Protein AF-L0DI07-F1 (afdb_monomer_lite)

Organism: Singulisphaera acidiphila (strain ATCC BAA-1392 / DSM 18658 / VKM B-2454 / MOB10) (NCBI:txid886293)

Secondary structure (DSSP, 8-state):
-PPP-----------PPPPGGGS--TT----TT-EEEE-EEETTTTEEE-EEEESSHHHHHHHHHHHHTT-HHHHHHHHHTT-EEEE-TTEEEEEEEEE---TTS-PPPEEEEEESSSTTTT--EEEEGGGEEEE-TT-PPPHHHHHHHHHHHHHHHHHHHHTT-HHHHHHHHHHHHHH-TTSHHHHHHHHHHHHTTPPPPP---------------------

pLDDT: mean 83.12, std 17.58, range [41.75, 98.19]

InterPro domains:
  IPR011990 Tetratricopeptide-like helical domain superfamily [G3DSA:1.25.40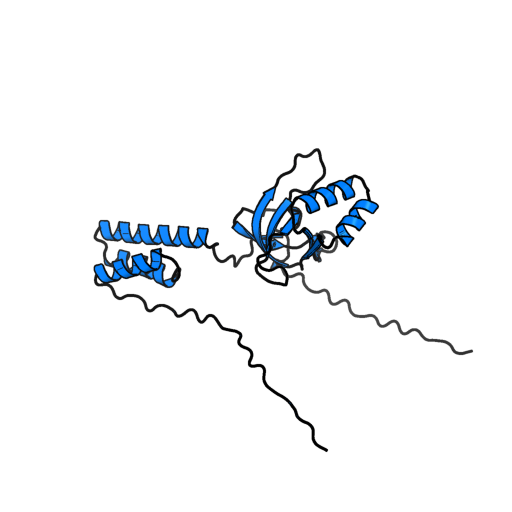.10] (115-197)

Radius of gyration: 26.36 Å; chains: 1; bounding box: 46×64×99 Å

Structure (mmCIF, N/CA/C/O backbone):
data_AF-L0DI07-F1
#
_entry.id   AF-L0DI07-F1
#
loop_
_atom_site.group_PDB
_atom_site.id
_atom_site.type_symbol
_atom_site.label_atom_id
_atom_site.label_alt_id
_atom_site.label_comp_id
_atom_site.label_asym_id
_atom_site.label_entity_id
_atom_site.label_seq_id
_atom_site.pdbx_PDB_ins_code
_atom_site.Cartn_x
_atom_site.Cartn_y
_atom_site.Cartn_z
_atom_site.occupancy
_atom_site.B_iso_or_equiv
_atom_site.auth_seq_id
_atom_site.auth_comp_id
_atom_site.auth_asym_id
_atom_site.auth_atom_id
_atom_site.pdbx_PDB_model_num
ATOM 1 N N . MET A 1 1 ? -8.029 -17.846 -62.836 1.00 44.91 1 MET A N 1
ATOM 2 C CA . MET A 1 1 ? -7.809 -16.626 -62.027 1.00 44.91 1 MET A CA 1
ATOM 3 C C . MET A 1 1 ? -8.871 -16.578 -60.929 1.00 44.91 1 MET A C 1
ATOM 5 O O . MET A 1 1 ? -10.027 -16.341 -61.246 1.00 44.91 1 MET A O 1
ATOM 9 N N . LYS A 1 2 ? -8.532 -16.899 -59.671 1.00 44.47 2 LYS A N 1
ATOM 10 C CA . LYS A 1 2 ? -9.471 -16.854 -58.530 1.00 44.47 2 LYS A CA 1
ATOM 11 C C . LYS A 1 2 ? -9.207 -15.577 -57.728 1.00 44.47 2 LYS A C 1
ATOM 13 O O . LYS A 1 2 ? -8.092 -15.384 -57.258 1.00 44.47 2 LYS A O 1
ATOM 18 N N . ARG A 1 3 ? -10.211 -14.701 -57.622 1.00 49.94 3 ARG A N 1
ATOM 19 C CA . ARG A 1 3 ? -10.161 -13.472 -56.816 1.00 49.94 3 ARG A CA 1
ATOM 20 C C . ARG A 1 3 ? -10.506 -13.818 -55.366 1.00 49.94 3 ARG A C 1
ATOM 22 O O . ARG A 1 3 ? -11.592 -14.328 -55.109 1.00 49.94 3 ARG A O 1
ATOM 29 N N . LEU A 1 4 ? -9.572 -13.568 -54.451 1.00 54.53 4 LEU A N 1
ATOM 30 C CA . LEU A 1 4 ? -9.784 -13.674 -53.009 1.00 54.53 4 LEU A CA 1
ATOM 31 C C . LEU A 1 4 ? -10.467 -12.382 -52.536 1.00 54.53 4 LEU A C 1
ATOM 33 O O . LEU A 1 4 ? -9.901 -11.301 -52.676 1.00 54.53 4 LEU A O 1
ATOM 37 N N . ILE A 1 5 ? -11.691 -12.488 -52.023 1.00 56.50 5 ILE A N 1
ATOM 38 C CA . ILE A 1 5 ? -12.416 -11.374 -51.404 1.00 56.50 5 ILE A CA 1
ATOM 39 C C . ILE A 1 5 ? -12.042 -11.376 -49.919 1.00 56.50 5 ILE A C 1
ATOM 41 O O . ILE A 1 5 ? -12.433 -12.282 -49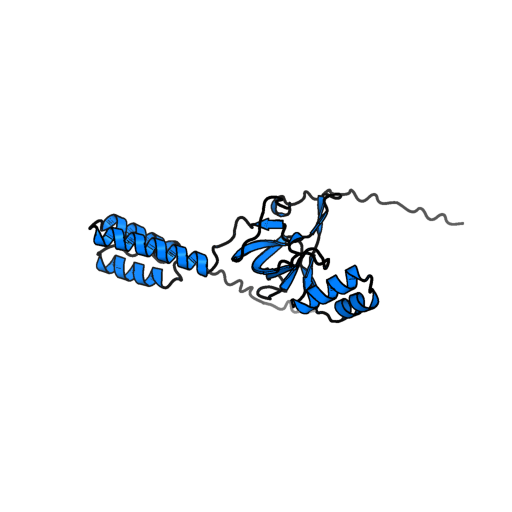.188 1.00 56.50 5 ILE A O 1
ATOM 45 N N . PHE A 1 6 ? -11.265 -10.386 -49.479 1.00 51.19 6 PHE A N 1
ATOM 46 C CA . PHE A 1 6 ? -11.032 -10.132 -48.057 1.00 51.19 6 PHE A CA 1
ATOM 47 C C . PHE A 1 6 ? -12.248 -9.396 -47.486 1.00 51.19 6 PHE A C 1
ATOM 49 O O . PHE A 1 6 ? -12.449 -8.211 -47.749 1.00 51.19 6 PHE A O 1
ATOM 56 N N . ALA A 1 7 ? -13.074 -10.106 -46.720 1.00 58.84 7 ALA A N 1
ATOM 57 C CA . ALA A 1 7 ? -14.115 -9.494 -45.906 1.00 58.84 7 ALA A CA 1
ATOM 58 C C . ALA A 1 7 ? -13.464 -8.863 -44.666 1.00 58.84 7 ALA A C 1
ATOM 60 O O . ALA A 1 7 ? -13.027 -9.564 -43.754 1.00 58.84 7 ALA A O 1
ATOM 61 N N . VAL A 1 8 ? -13.374 -7.533 -44.648 1.00 49.72 8 VAL A N 1
ATOM 62 C CA . VAL A 1 8 ? -12.963 -6.760 -43.470 1.00 49.72 8 VAL A CA 1
ATOM 63 C C . VAL A 1 8 ? -14.146 -6.739 -42.502 1.00 49.72 8 VAL A C 1
ATOM 65 O O . VAL A 1 8 ? -15.088 -5.968 -42.668 1.00 49.72 8 VAL A O 1
ATOM 68 N N . LEU A 1 9 ? -14.126 -7.631 -41.512 1.00 54.03 9 LEU A N 1
ATOM 69 C CA . LEU A 1 9 ? -15.050 -7.593 -40.381 1.00 54.03 9 LEU A CA 1
ATOM 70 C C . LEU A 1 9 ? -14.675 -6.400 -39.496 1.00 54.03 9 LEU A C 1
ATOM 72 O O . LEU A 1 9 ? -13.703 -6.451 -38.745 1.00 54.03 9 LEU A O 1
ATOM 76 N N . ALA A 1 10 ? -15.441 -5.316 -39.607 1.00 47.56 10 ALA A N 1
ATOM 77 C CA . ALA A 1 10 ? -15.390 -4.208 -38.665 1.00 47.56 10 ALA A CA 1
ATOM 78 C C . ALA A 1 10 ? -15.886 -4.710 -37.302 1.00 47.56 10 ALA A C 1
ATOM 80 O O . ALA A 1 10 ? -17.088 -4.868 -37.085 1.00 47.56 10 ALA A O 1
ATOM 81 N N . ILE A 1 11 ? -14.956 -5.016 -36.397 1.00 61.91 11 ILE A N 1
ATOM 82 C CA . ILE A 1 11 ? -15.286 -5.321 -35.006 1.00 61.91 11 ILE A CA 1
ATOM 83 C C . ILE A 1 11 ? -15.729 -3.998 -34.369 1.00 61.91 11 ILE A C 1
ATOM 85 O O . ILE A 1 11 ? -14.945 -3.045 -34.374 1.00 61.91 11 ILE A O 1
ATOM 89 N N . PRO A 1 12 ? -16.965 -3.889 -33.853 1.00 48.44 12 PRO A N 1
ATOM 90 C CA . PRO A 1 12 ? -17.392 -2.690 -33.152 1.00 48.44 12 PRO A CA 1
ATOM 91 C C . PRO A 1 12 ? -16.487 -2.495 -31.933 1.00 48.44 12 PRO A C 1
ATOM 93 O O . PRO A 1 12 ? -16.452 -3.339 -31.037 1.00 48.44 12 PRO A O 1
ATOM 96 N N . CYS A 1 13 ? -15.741 -1.388 -31.914 1.00 41.75 13 CYS A N 1
ATOM 97 C CA . CYS A 1 13 ? -15.018 -0.932 -30.733 1.00 41.75 13 CYS A CA 1
ATOM 98 C C . CYS A 1 13 ? -16.037 -0.649 -29.628 1.00 41.75 13 CYS A C 1
ATOM 100 O O . CYS A 1 13 ? -16.620 0.433 -29.560 1.00 41.75 13 CYS A O 1
ATOM 102 N N . VAL A 1 14 ? -16.272 -1.634 -28.766 1.00 47.75 14 VAL A N 1
ATOM 103 C CA . VAL A 1 14 ? -16.965 -1.420 -27.501 1.00 47.75 14 VAL A CA 1
ATOM 104 C C . VAL A 1 14 ? -16.017 -0.591 -26.642 1.00 47.75 14 VAL A C 1
ATOM 106 O O . VAL A 1 14 ? -15.030 -1.105 -26.122 1.00 47.75 14 VAL A O 1
ATOM 109 N N . ALA A 1 15 ? -16.286 0.709 -26.542 1.00 49.62 15 ALA A N 1
ATOM 110 C CA . ALA A 1 15 ? -15.620 1.576 -25.584 1.00 49.62 15 ALA A CA 1
ATOM 111 C C . ALA A 1 15 ? -16.006 1.096 -24.179 1.00 49.62 15 ALA A C 1
ATOM 113 O O . ALA A 1 15 ? -17.086 1.410 -23.677 1.00 49.62 15 ALA A O 1
ATOM 114 N N . LEU A 1 16 ? -15.156 0.265 -23.573 1.00 53.94 16 LEU A N 1
ATOM 115 C CA . LEU A 1 16 ? -15.291 -0.114 -22.174 1.00 53.94 16 LEU A CA 1
ATOM 116 C C . LEU A 1 16 ? -15.198 1.170 -21.349 1.00 53.94 16 LEU A C 1
ATOM 118 O O . LEU A 1 16 ? -14.183 1.865 -21.382 1.00 53.94 16 LEU A O 1
ATOM 122 N N . ALA A 1 17 ? -16.284 1.510 -20.656 1.00 59.81 17 ALA A N 1
ATOM 123 C CA . ALA A 1 17 ? -16.282 2.612 -19.711 1.00 59.81 17 ALA A CA 1
ATOM 124 C C . ALA A 1 17 ? -15.180 2.354 -18.677 1.00 59.81 17 ALA A C 1
ATOM 126 O O . ALA A 1 17 ? -15.143 1.291 -18.056 1.00 59.81 17 ALA A O 1
ATOM 127 N N . ILE A 1 18 ? -14.270 3.316 -18.532 1.00 64.19 18 ILE A N 1
ATOM 128 C CA . ILE A 1 18 ? -13.203 3.265 -17.535 1.00 64.19 18 ILE A CA 1
ATOM 129 C C . ILE A 1 18 ? -13.876 3.211 -16.169 1.00 64.19 18 ILE A C 1
ATOM 131 O O . ILE A 1 18 ? -14.718 4.060 -15.868 1.00 64.19 18 ILE A O 1
ATOM 135 N N . ASP A 1 19 ? -13.525 2.216 -15.358 1.00 73.25 19 ASP A N 1
ATOM 136 C CA . ASP A 1 19 ? -13.993 2.150 -13.978 1.00 73.25 19 ASP A CA 1
ATOM 137 C C . ASP A 1 19 ? -13.571 3.451 -13.266 1.00 73.25 19 ASP A C 1
ATOM 139 O O . ASP A 1 19 ? -12.372 3.738 -13.196 1.00 73.25 19 ASP A O 1
ATOM 143 N N . PRO A 1 20 ? -14.510 4.259 -12.735 1.00 72.38 20 PRO A N 1
ATOM 144 C CA . PRO A 1 20 ? -14.180 5.479 -11.998 1.00 72.38 20 PRO A CA 1
ATOM 145 C C . PRO A 1 20 ? -13.221 5.244 -10.816 1.00 72.38 20 PRO A C 1
ATOM 147 O O . PRO A 1 20 ? -12.558 6.173 -10.352 1.00 72.38 20 PRO A O 1
ATOM 150 N N . GLN A 1 21 ? -13.110 4.005 -10.321 1.00 71.56 21 GLN A N 1
ATOM 151 C CA . GLN A 1 21 ? -12.133 3.612 -9.300 1.00 71.56 21 GLN A CA 1
ATOM 152 C C . GLN A 1 21 ? -10.686 3.548 -9.815 1.00 71.56 21 GLN A C 1
ATOM 154 O O . GLN A 1 21 ? -9.767 3.490 -9.001 1.00 71.56 21 GLN A O 1
ATOM 159 N N . LEU A 1 22 ? -10.471 3.580 -11.131 1.00 75.69 22 LEU A N 1
ATOM 160 C CA . LEU A 1 22 ? -9.158 3.558 -11.785 1.00 75.69 22 LEU A CA 1
ATOM 161 C C . LEU A 1 22 ? -8.718 4.932 -12.300 1.00 75.69 22 LEU A C 1
ATOM 163 O O . LEU A 1 22 ? -7.660 5.049 -12.913 1.00 75.69 22 LEU A O 1
ATOM 167 N N . MET A 1 23 ? -9.507 5.981 -12.068 1.00 81.94 23 MET A N 1
ATOM 168 C CA . MET A 1 23 ? -9.060 7.335 -12.374 1.00 81.94 23 MET A CA 1
ATOM 169 C C . MET A 1 23 ? -8.038 7.799 -11.326 1.00 81.94 23 MET A C 1
ATOM 171 O O . MET A 1 23 ? -8.306 7.647 -10.127 1.00 81.94 23 MET A O 1
ATOM 175 N N . PRO A 1 24 ? -6.890 8.364 -11.744 1.00 84.06 24 PRO A N 1
ATOM 176 C CA . PRO A 1 24 ? -5.945 8.951 -10.810 1.00 84.06 24 PRO A CA 1
ATOM 177 C C . PRO A 1 24 ? -6.590 10.144 -10.107 1.00 84.06 24 PRO A C 1
ATOM 179 O O . PRO A 1 24 ? -7.289 10.948 -10.728 1.00 84.06 24 PRO A O 1
ATOM 182 N N . ASP A 1 25 ? -6.338 10.261 -8.811 1.00 85.38 25 ASP A N 1
ATOM 183 C CA . ASP A 1 25 ? -6.672 11.442 -8.031 1.00 85.38 25 ASP A CA 1
ATOM 184 C C . ASP A 1 25 ? -5.423 12.337 -7.966 1.00 85.38 25 ASP A C 1
ATOM 186 O O . ASP A 1 25 ? -4.470 12.002 -7.260 1.00 85.38 25 ASP A O 1
ATOM 190 N N . PRO A 1 26 ? -5.388 13.469 -8.693 1.00 81.00 26 PRO A N 1
ATOM 191 C CA . PRO A 1 26 ? -4.208 14.330 -8.744 1.00 81.00 26 PRO A CA 1
ATOM 192 C C . PRO A 1 26 ? -3.878 14.983 -7.395 1.00 81.00 26 PRO A C 1
ATOM 194 O O . PRO A 1 26 ? -2.780 15.509 -7.234 1.00 81.00 26 PRO A O 1
ATOM 197 N N . LEU A 1 27 ? -4.815 14.981 -6.440 1.00 85.44 27 LEU A N 1
ATOM 198 C CA . LEU A 1 27 ? -4.610 15.506 -5.090 1.00 85.44 27 LEU A CA 1
ATOM 199 C C . LEU A 1 27 ? -4.241 14.408 -4.087 1.00 85.44 27 LEU A C 1
ATOM 201 O O . LEU A 1 27 ? -4.017 14.699 -2.909 1.00 85.44 27 LEU A O 1
ATOM 205 N N . TYR A 1 28 ? -4.195 13.146 -4.517 1.00 87.88 28 TYR A N 1
ATOM 206 C CA . TYR A 1 28 ? -3.866 12.052 -3.626 1.00 87.88 28 TYR A CA 1
ATOM 207 C C . TYR A 1 28 ? -2.364 11.987 -3.357 1.00 87.88 28 TYR A C 1
ATOM 209 O O . TYR A 1 28 ? -1.568 11.568 -4.194 1.00 87.88 28 TYR A O 1
ATOM 217 N N . GLU A 1 29 ? -1.989 12.336 -2.129 1.00 89.56 29 GLU A N 1
ATOM 218 C CA . GLU A 1 29 ? -0.661 12.070 -1.586 1.00 89.56 29 GLU A CA 1
ATOM 219 C C . GLU A 1 29 ? -0.678 10.753 -0.795 1.00 89.56 29 GLU A C 1
ATOM 221 O O . GLU A 1 29 ? -1.231 10.711 0.313 1.00 89.56 29 GLU A O 1
ATOM 226 N N . PRO A 1 30 ? -0.092 9.664 -1.329 1.00 91.00 30 PRO A N 1
ATOM 227 C CA . PRO A 1 30 ? -0.102 8.380 -0.646 1.00 91.00 30 PRO A CA 1
ATOM 228 C C . PRO A 1 30 ? 0.672 8.442 0.671 1.00 91.00 30 PRO A C 1
ATOM 230 O O . PRO A 1 30 ? 1.773 8.990 0.730 1.00 91.00 30 PRO A O 1
ATOM 233 N N . LYS A 1 31 ? 0.107 7.858 1.733 1.00 92.00 31 LYS A N 1
ATOM 234 C CA . LYS A 1 31 ? 0.725 7.778 3.066 1.00 92.00 31 LYS A CA 1
ATOM 235 C C . LYS A 1 31 ? 1.049 6.336 3.422 1.00 92.00 31 LYS A C 1
ATOM 237 O O . LYS A 1 31 ? 0.339 5.418 3.020 1.00 92.00 31 LYS A O 1
ATOM 242 N N . ILE A 1 32 ? 2.105 6.127 4.207 1.00 92.56 32 ILE A N 1
ATOM 243 C CA . ILE A 1 32 ? 2.431 4.793 4.728 1.00 92.56 32 ILE A CA 1
ATOM 244 C C . ILE A 1 32 ? 1.213 4.245 5.491 1.00 92.56 32 ILE A C 1
ATOM 246 O O . ILE A 1 32 ? 0.610 4.949 6.302 1.00 92.56 32 ILE A O 1
ATOM 250 N N . GLY A 1 33 ? 0.839 3.003 5.191 1.00 88.25 33 GLY A N 1
ATOM 251 C CA . GLY A 1 33 ? -0.347 2.321 5.703 1.00 88.25 33 GLY A CA 1
ATOM 252 C C . GLY A 1 33 ? -1.633 2.577 4.909 1.00 88.25 33 GLY A C 1
ATOM 253 O O . GLY A 1 33 ? -2.656 1.962 5.213 1.00 88.25 33 GLY A O 1
ATOM 254 N N . ASP A 1 34 ? -1.628 3.452 3.898 1.00 92.12 34 ASP A N 1
ATOM 255 C CA . ASP A 1 34 ? -2.780 3.575 3.006 1.00 92.12 34 ASP A CA 1
ATOM 256 C C . ASP A 1 34 ? -2.976 2.292 2.193 1.00 92.12 34 ASP A C 1
ATOM 258 O O . ASP A 1 34 ? -2.020 1.670 1.731 1.00 92.12 34 ASP A O 1
ATOM 262 N N . LEU A 1 35 ? -4.242 1.936 1.962 1.00 92.19 35 LEU A N 1
ATOM 263 C CA . LEU A 1 35 ? -4.601 1.003 0.903 1.00 92.19 35 LEU A CA 1
ATOM 264 C C . LEU A 1 35 ? -4.838 1.806 -0.374 1.00 92.19 35 LEU A C 1
ATOM 266 O O . LEU A 1 35 ? -5.749 2.635 -0.430 1.00 92.19 35 LEU A O 1
ATOM 270 N N . CYS A 1 36 ? -4.036 1.542 -1.390 1.00 93.81 36 CYS A N 1
ATOM 271 C CA . CYS A 1 36 ? -4.031 2.260 -2.651 1.00 93.81 36 CYS A CA 1
ATOM 272 C C . CYS A 1 36 ? -4.485 1.357 -3.800 1.00 93.81 36 CYS A C 1
ATOM 274 O O . CYS A 1 36 ? -4.523 0.130 -3.668 1.00 93.81 36 CYS A O 1
ATOM 276 N N . VAL A 1 37 ? -4.798 1.975 -4.934 1.00 94.06 37 VAL A N 1
ATOM 277 C CA . VAL A 1 37 ? -5.015 1.300 -6.218 1.00 94.06 37 VAL A CA 1
ATOM 278 C C . VAL A 1 37 ? -3.797 1.538 -7.111 1.00 94.06 37 VAL A C 1
ATOM 280 O O . VAL A 1 37 ? -3.370 2.681 -7.259 1.00 94.06 37 VAL A O 1
ATOM 283 N N . ILE A 1 38 ? -3.243 0.463 -7.674 1.00 95.25 38 ILE A N 1
ATOM 284 C CA . ILE A 1 38 ? -2.093 0.490 -8.587 1.00 95.25 38 ILE A CA 1
ATOM 285 C C . ILE A 1 38 ? -2.591 0.491 -10.036 1.00 95.25 38 ILE A C 1
ATOM 287 O O . ILE A 1 38 ? -3.501 -0.269 -10.375 1.00 95.25 38 ILE A O 1
ATOM 291 N N . GLY A 1 39 ? -1.973 1.299 -10.891 1.00 94.69 39 GLY A N 1
ATOM 292 C CA . GLY A 1 39 ? -2.192 1.286 -12.334 1.00 94.69 39 GLY A CA 1
ATOM 293 C C . GLY A 1 39 ? -1.427 2.409 -13.030 1.00 94.69 39 GLY A C 1
ATOM 294 O O . GLY A 1 39 ? -1.154 3.440 -12.421 1.00 94.69 39 GLY A O 1
ATOM 295 N N . PHE A 1 40 ? -1.105 2.227 -14.307 1.00 93.56 40 PHE A N 1
ATOM 296 C CA . PHE A 1 40 ? -0.580 3.305 -15.141 1.00 93.56 40 PHE A CA 1
ATOM 297 C C . PHE A 1 40 ? -1.756 3.966 -15.853 1.00 93.56 40 PHE A C 1
ATOM 299 O O . PHE A 1 40 ? -2.522 3.283 -16.529 1.00 93.56 40 PHE A O 1
ATOM 306 N N . PHE A 1 41 ? -1.943 5.274 -15.680 1.00 90.75 41 PHE A N 1
ATOM 307 C CA . PHE A 1 41 ? -3.015 6.011 -16.349 1.00 90.75 41 PHE A CA 1
ATOM 308 C C . PHE A 1 41 ? -2.460 6.848 -17.499 1.00 90.75 41 PHE A C 1
ATOM 310 O O . PHE A 1 41 ? -1.765 7.842 -17.282 1.00 90.75 41 PHE A O 1
ATOM 317 N N . ASP A 1 42 ? -2.813 6.477 -18.727 1.00 89.94 42 ASP A N 1
ATOM 318 C CA . ASP A 1 42 ? -2.495 7.271 -19.906 1.00 89.94 42 ASP A CA 1
ATOM 319 C C . ASP A 1 42 ? -3.531 8.388 -20.073 1.00 89.94 42 ASP A C 1
ATOM 321 O O . ASP A 1 42 ? -4.704 8.157 -20.368 1.00 89.94 42 ASP A O 1
ATOM 325 N N . THR A 1 43 ? -3.079 9.630 -19.914 1.00 86.25 43 THR A N 1
ATOM 326 C CA . THR A 1 43 ? -3.931 10.819 -20.022 1.00 86.25 43 THR A CA 1
ATOM 327 C C . THR A 1 43 ? -4.458 11.064 -21.437 1.00 86.25 43 THR A C 1
ATOM 329 O O . THR A 1 43 ? -5.527 11.663 -21.575 1.00 86.25 43 THR A O 1
ATOM 332 N N . GLN A 1 44 ? -3.761 10.595 -22.480 1.00 87.25 44 GLN A N 1
ATOM 333 C CA . GLN A 1 44 ? -4.174 10.790 -23.872 1.00 87.25 44 GLN A CA 1
ATOM 334 C C . GLN A 1 44 ? -5.306 9.837 -24.245 1.00 87.25 44 GLN A C 1
ATOM 336 O O . GLN A 1 44 ? -6.361 10.271 -24.708 1.00 87.25 44 GLN A O 1
ATOM 341 N N . SER A 1 45 ? -5.103 8.539 -24.010 1.00 87.38 45 SER A N 1
ATOM 342 C CA . SER A 1 45 ? -6.115 7.516 -24.295 1.00 87.38 45 SER A CA 1
ATOM 343 C C . SER A 1 45 ? -7.195 7.415 -23.213 1.00 87.38 45 SER A C 1
ATOM 345 O O . SER A 1 45 ? -8.233 6.796 -23.443 1.00 87.38 45 SER A O 1
ATOM 347 N N . LYS A 1 46 ? -6.969 8.031 -22.044 1.00 85.94 46 LYS A N 1
ATOM 348 C CA . LYS A 1 46 ? -7.769 7.876 -20.819 1.00 85.94 46 LYS A CA 1
ATOM 349 C C . LYS A 1 46 ? -7.870 6.419 -20.365 1.00 85.94 46 LYS A C 1
ATOM 351 O O . LYS A 1 46 ? -8.833 6.055 -19.705 1.00 85.94 46 LYS A O 1
ATOM 356 N N . THR A 1 47 ? -6.909 5.571 -20.714 1.00 87.38 47 THR A N 1
ATOM 357 C CA . THR A 1 47 ? -6.933 4.158 -20.327 1.00 87.38 47 THR A CA 1
ATOM 358 C C . THR A 1 47 ? -6.044 3.905 -19.120 1.00 87.38 47 THR A C 1
ATOM 360 O O . THR A 1 47 ? -5.091 4.640 -18.861 1.00 87.38 47 THR A O 1
ATOM 363 N N . CYS A 1 48 ? -6.387 2.869 -18.356 1.00 88.75 48 CYS A N 1
ATOM 364 C CA . CYS A 1 48 ? -5.536 2.359 -17.294 1.00 88.75 48 CYS A CA 1
ATOM 365 C C . CYS A 1 48 ? -4.931 1.027 -17.742 1.00 88.75 48 CYS A C 1
ATOM 367 O O . CYS A 1 48 ? -5.668 0.142 -18.183 1.00 88.75 48 CYS A O 1
ATOM 369 N N . SER A 1 49 ? -3.611 0.901 -17.649 1.00 93.56 49 SER A N 1
ATOM 370 C CA . SER A 1 49 ? -2.867 -0.298 -18.022 1.00 93.56 49 SER A CA 1
ATOM 371 C C . SER A 1 49 ? -2.102 -0.881 -16.842 1.00 93.56 49 SER A C 1
ATOM 373 O O . SER A 1 49 ? -1.944 -0.261 -15.784 1.00 93.56 49 SER A O 1
ATOM 375 N N . ASP A 1 50 ? -1.643 -2.110 -17.049 1.00 96.12 50 ASP A N 1
ATOM 376 C CA . ASP A 1 50 ? -0.821 -2.841 -16.099 1.00 96.12 50 ASP A CA 1
ATOM 377 C C . ASP A 1 50 ? 0.507 -2.113 -15.847 1.00 96.12 50 ASP A C 1
ATOM 379 O O . ASP A 1 50 ? 0.956 -1.297 -16.656 1.00 96.12 50 ASP A O 1
ATOM 383 N N . VAL A 1 51 ? 1.099 -2.384 -14.686 1.00 96.12 51 VAL A N 1
ATOM 384 C CA . VAL A 1 51 ? 2.282 -1.684 -14.177 1.00 96.12 51 VAL A CA 1
ATOM 385 C C . VAL A 1 51 ? 3.429 -2.663 -14.018 1.00 96.12 51 VAL A C 1
ATOM 387 O O . VAL A 1 51 ? 3.258 -3.759 -13.480 1.00 96.12 51 VAL A O 1
A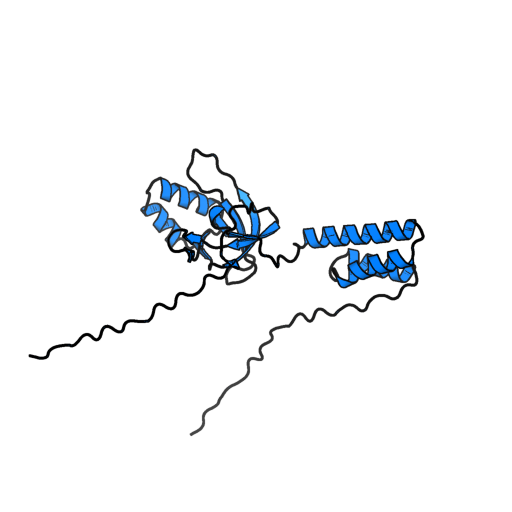TOM 390 N N . GLU A 1 52 ? 4.617 -2.243 -14.435 1.00 96.56 52 GLU A N 1
ATOM 391 C CA . GLU A 1 52 ? 5.853 -2.952 -14.131 1.00 96.56 52 GLU A CA 1
ATOM 392 C C . GLU A 1 52 ? 6.217 -2.746 -12.657 1.00 96.56 52 GLU A C 1
ATOM 394 O O . GLU A 1 52 ? 6.263 -1.626 -12.149 1.00 96.56 52 GLU A O 1
ATOM 399 N N . ALA A 1 53 ? 6.475 -3.842 -11.953 1.00 97.44 53 ALA A N 1
ATOM 400 C CA . ALA A 1 53 ? 6.934 -3.828 -10.576 1.00 97.44 53 ALA A CA 1
ATOM 401 C C . ALA A 1 53 ? 8.206 -4.657 -10.415 1.00 97.44 53 ALA A C 1
ATOM 403 O O . ALA A 1 53 ? 8.505 -5.563 -11.193 1.00 97.44 53 ALA A O 1
ATOM 404 N N . TRP A 1 54 ? 8.949 -4.373 -9.353 1.00 97.50 54 TRP A N 1
ATOM 405 C CA . TRP A 1 54 ? 10.226 -5.009 -9.058 1.00 97.50 54 TRP A CA 1
ATOM 406 C C . TRP A 1 54 ? 10.186 -5.675 -7.686 1.00 97.50 54 TRP A C 1
ATOM 408 O O . TRP A 1 54 ? 9.603 -5.151 -6.739 1.00 97.50 54 TRP A O 1
ATOM 418 N N . LYS A 1 55 ? 10.817 -6.845 -7.562 1.00 97.25 55 LYS A N 1
ATOM 419 C CA . LYS A 1 55 ? 10.841 -7.616 -6.303 1.00 97.25 55 LYS A CA 1
ATOM 420 C C . LYS A 1 55 ? 11.653 -6.950 -5.187 1.00 97.25 55 LYS A C 1
ATOM 422 O O . LYS A 1 55 ? 11.476 -7.284 -4.020 1.00 97.25 55 LYS A O 1
ATOM 427 N N . ASP A 1 56 ? 12.540 -6.022 -5.528 1.00 96.75 56 ASP A N 1
ATOM 428 C CA . ASP A 1 56 ? 13.425 -5.347 -4.585 1.00 96.75 56 ASP A CA 1
ATOM 429 C C . ASP A 1 56 ? 13.812 -3.937 -5.066 1.00 96.75 56 ASP A C 1
ATOM 431 O O . ASP A 1 56 ? 13.721 -3.611 -6.252 1.00 96.75 56 ASP A O 1
ATOM 435 N N . GLU A 1 57 ? 14.257 -3.104 -4.120 1.00 95.06 57 GLU A N 1
ATOM 436 C CA . GLU A 1 57 ? 14.589 -1.695 -4.363 1.00 95.06 57 GLU A CA 1
ATOM 437 C C . GLU A 1 57 ? 15.781 -1.547 -5.316 1.00 95.06 57 GLU A C 1
ATOM 439 O O . GLU A 1 57 ? 15.815 -0.637 -6.143 1.00 95.06 57 GLU A O 1
ATOM 444 N N . SER A 1 58 ? 16.764 -2.447 -5.219 1.00 94.62 58 SER A N 1
ATOM 445 C CA . SER A 1 58 ? 17.987 -2.358 -6.017 1.00 94.62 58 SER A CA 1
ATOM 446 C C . SER A 1 58 ? 17.698 -2.580 -7.498 1.00 94.62 58 SER A C 1
ATOM 448 O O . SER A 1 58 ? 18.158 -1.801 -8.329 1.00 94.62 58 SER A O 1
ATOM 450 N N . THR A 1 59 ? 16.845 -3.553 -7.828 1.00 95.75 59 THR A N 1
ATOM 451 C CA . THR A 1 59 ? 16.435 -3.830 -9.206 1.00 95.75 59 THR A CA 1
ATOM 452 C C . THR A 1 59 ? 15.645 -2.662 -9.800 1.00 95.75 59 THR A C 1
ATOM 454 O O . THR A 1 59 ? 15.912 -2.274 -10.937 1.00 95.75 59 THR A O 1
ATOM 457 N N . TYR A 1 60 ? 14.732 -2.052 -9.030 1.00 95.12 60 TYR A N 1
ATOM 458 C CA . TYR A 1 60 ? 14.027 -0.832 -9.449 1.00 95.12 60 TYR A CA 1
ATOM 459 C C . TYR A 1 60 ? 15.023 0.277 -9.820 1.00 95.12 60 TYR A C 1
ATOM 461 O O . TYR A 1 60 ? 14.965 0.857 -10.905 1.00 95.12 60 TYR A O 1
ATOM 469 N N . GLN A 1 61 ? 15.987 0.543 -8.935 1.00 92.56 61 GLN A N 1
ATOM 470 C CA . GLN A 1 61 ? 16.994 1.580 -9.155 1.00 92.56 61 GLN A CA 1
ATOM 471 C C . GLN A 1 61 ? 17.901 1.274 -10.356 1.00 92.56 61 GLN A C 1
ATOM 473 O O . GLN A 1 61 ? 18.224 2.177 -11.131 1.00 92.56 61 GLN A O 1
ATOM 478 N N . GLU A 1 62 ? 18.319 0.018 -10.522 1.00 94.06 62 GLU A N 1
ATOM 479 C CA . GLU A 1 62 ? 19.134 -0.429 -11.653 1.00 94.06 62 GLU A CA 1
ATOM 480 C C . GLU A 1 62 ? 18.411 -0.256 -12.988 1.00 94.06 62 GLU A C 1
ATOM 482 O O . GLU A 1 62 ? 19.037 0.202 -13.948 1.00 94.06 62 GLU A O 1
ATOM 487 N N . TYR A 1 63 ? 17.118 -0.594 -13.038 1.00 94.50 63 TYR A N 1
ATOM 488 C CA . TYR A 1 63 ? 16.293 -0.473 -14.237 1.00 94.50 63 TYR A CA 1
ATOM 489 C C . TYR A 1 63 ? 16.157 0.987 -14.665 1.00 94.50 63 TYR A C 1
ATOM 491 O O . TYR A 1 63 ? 16.480 1.326 -15.803 1.00 94.50 63 TYR A O 1
ATOM 499 N N . TRP A 1 64 ? 15.779 1.876 -13.743 1.00 91.44 64 TRP A N 1
ATOM 500 C CA . TRP A 1 64 ? 15.648 3.300 -14.056 1.00 91.44 64 TRP A CA 1
ATOM 501 C C . TRP A 1 64 ? 16.981 3.924 -14.460 1.00 91.44 64 TRP A C 1
ATOM 503 O O . TRP A 1 64 ? 17.041 4.660 -15.441 1.00 91.44 64 TRP A O 1
ATOM 513 N N . LYS A 1 65 ? 18.083 3.567 -13.791 1.00 90.88 65 LYS A N 1
ATOM 514 C CA . LYS A 1 65 ? 19.419 4.017 -14.206 1.00 90.88 65 LYS A CA 1
ATOM 515 C C . LYS A 1 65 ? 19.754 3.575 -15.637 1.00 90.88 65 LYS A C 1
ATOM 517 O O . LYS A 1 65 ? 20.327 4.357 -16.391 1.00 90.88 65 LYS A O 1
ATOM 522 N N . ALA A 1 66 ? 19.403 2.344 -16.013 1.00 93.25 66 ALA A N 1
ATOM 523 C CA . ALA A 1 66 ? 19.604 1.839 -17.370 1.00 93.25 66 ALA A CA 1
ATOM 524 C C . ALA A 1 66 ? 18.719 2.569 -18.392 1.00 93.25 66 ALA A C 1
ATOM 526 O O . ALA A 1 66 ? 19.214 2.984 -19.437 1.00 93.25 66 ALA A O 1
ATOM 527 N N . LEU A 1 67 ? 17.439 2.788 -18.072 1.00 91.56 67 LEU A N 1
ATOM 528 C CA . LEU A 1 67 ? 16.492 3.523 -18.913 1.00 91.56 67 LEU A CA 1
ATOM 529 C C . LEU A 1 67 ? 16.997 4.932 -19.242 1.00 91.56 67 LEU A C 1
ATOM 531 O O . LEU A 1 67 ? 16.952 5.351 -20.392 1.00 91.56 67 LEU A O 1
ATOM 535 N N . LEU A 1 68 ? 17.543 5.627 -18.250 1.00 88.12 68 LEU A N 1
ATOM 536 C CA . LEU A 1 68 ? 18.004 7.010 -18.379 1.00 88.12 68 LEU A CA 1
ATOM 537 C C . LEU A 1 68 ? 19.349 7.123 -19.096 1.00 88.12 68 LEU A C 1
ATOM 539 O O . LEU A 1 68 ? 19.600 8.097 -19.798 1.00 88.12 68 LEU A O 1
ATOM 543 N N . GLY A 1 69 ? 20.199 6.108 -18.945 1.00 91.56 69 GLY A N 1
ATOM 544 C CA . GLY A 1 69 ? 21.427 5.962 -19.721 1.00 91.56 69 GLY A CA 1
ATOM 545 C C . GLY A 1 69 ? 21.210 5.423 -21.138 1.00 91.56 69 GLY A C 1
ATOM 546 O O . GLY A 1 69 ? 22.196 5.242 -21.847 1.00 91.56 69 GLY A O 1
ATOM 547 N N . ASN A 1 70 ? 19.965 5.140 -21.548 1.00 93.56 70 ASN A N 1
ATOM 548 C CA . ASN A 1 70 ? 19.636 4.426 -22.787 1.00 93.56 70 ASN A CA 1
ATOM 549 C C . ASN A 1 70 ? 20.382 3.079 -22.940 1.00 93.56 70 ASN A C 1
ATOM 551 O O . ASN A 1 70 ? 20.688 2.646 -24.050 1.00 93.56 70 ASN A O 1
ATOM 555 N N . ASP A 1 71 ? 20.670 2.397 -21.828 1.00 96.38 71 ASP A N 1
ATOM 556 C CA . ASP A 1 71 ? 21.371 1.109 -21.799 1.00 96.38 71 ASP A CA 1
ATOM 557 C C . ASP A 1 71 ? 20.377 -0.049 -21.983 1.00 96.38 71 ASP A C 1
ATOM 559 O O . ASP A 1 71 ? 19.881 -0.662 -21.031 1.00 96.38 71 ASP A O 1
ATOM 563 N N . GLU A 1 72 ? 20.045 -0.331 -23.243 1.00 97.25 72 GLU A N 1
ATOM 564 C CA . GLU A 1 72 ? 19.088 -1.377 -23.610 1.00 97.25 72 GLU A CA 1
ATOM 565 C C . GLU A 1 72 ? 19.548 -2.779 -23.188 1.00 97.25 72 GLU A C 1
ATOM 567 O O . GLU A 1 72 ? 18.731 -3.584 -22.734 1.00 97.25 72 GLU A O 1
ATOM 572 N N . THR A 1 73 ? 20.849 -3.063 -23.290 1.00 97.88 73 THR A N 1
ATOM 573 C CA . THR A 1 73 ? 21.435 -4.354 -22.903 1.00 97.88 73 THR A CA 1
ATOM 574 C C . THR A 1 73 ? 21.169 -4.639 -21.432 1.00 97.88 73 THR A C 1
ATOM 576 O O . THR A 1 73 ? 20.726 -5.734 -21.074 1.00 97.88 73 THR A O 1
ATOM 579 N N . LYS A 1 74 ? 21.378 -3.638 -20.572 1.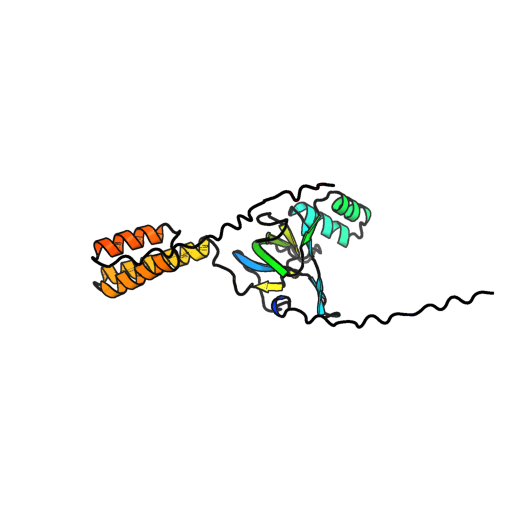00 96.88 74 LYS A N 1
ATOM 580 C CA . LYS A 1 74 ? 21.131 -3.776 -19.141 1.00 96.88 74 LYS A CA 1
ATOM 581 C C . LYS A 1 74 ? 19.646 -3.918 -18.811 1.00 96.88 74 LYS A C 1
ATOM 583 O O . LYS A 1 74 ? 19.313 -4.738 -17.957 1.00 96.88 74 LYS A O 1
ATOM 588 N N . ARG A 1 75 ? 18.750 -3.195 -19.497 1.00 96.06 75 ARG A N 1
ATOM 589 C CA . ARG A 1 75 ? 17.294 -3.370 -19.310 1.00 96.06 75 ARG A CA 1
ATOM 590 C C . ARG A 1 75 ? 16.850 -4.794 -19.638 1.00 96.06 75 ARG A C 1
ATOM 592 O O . ARG A 1 75 ? 16.272 -5.452 -18.779 1.00 96.06 75 ARG A O 1
ATOM 599 N N . LYS A 1 76 ? 17.236 -5.317 -20.806 1.00 96.94 76 LYS A N 1
ATOM 600 C CA . LYS A 1 76 ? 16.913 -6.697 -21.212 1.00 96.94 76 LYS A CA 1
ATOM 601 C C . LYS A 1 76 ? 17.474 -7.736 -20.244 1.00 96.94 76 LYS A C 1
ATOM 603 O O . LYS A 1 76 ? 16.814 -8.731 -19.961 1.00 96.94 76 LYS A O 1
ATOM 608 N N . ALA A 1 77 ? 18.672 -7.509 -19.703 1.00 97.56 77 ALA A N 1
ATOM 609 C CA . ALA A 1 77 ? 19.246 -8.387 -18.685 1.00 97.56 77 ALA A CA 1
ATOM 610 C C . ALA A 1 77 ? 18.425 -8.384 -17.379 1.00 97.56 77 ALA A C 1
ATOM 612 O O . ALA A 1 77 ? 18.240 -9.434 -16.762 1.00 97.56 77 ALA A O 1
ATOM 613 N N . ILE A 1 78 ? 17.901 -7.225 -16.963 1.00 96.44 78 ILE A N 1
ATOM 614 C CA . ILE A 1 78 ? 17.014 -7.114 -15.796 1.00 96.44 78 ILE A CA 1
ATOM 615 C C . ILE A 1 78 ? 15.671 -7.802 -16.068 1.00 96.44 78 ILE A C 1
ATOM 617 O O . ILE A 1 78 ? 15.224 -8.587 -15.230 1.00 96.44 78 ILE A O 1
ATOM 621 N N . GLU A 1 79 ? 15.066 -7.583 -17.234 1.00 94.88 79 GLU A N 1
ATOM 622 C CA . GLU A 1 79 ? 13.826 -8.247 -17.659 1.00 94.88 79 GLU A CA 1
ATOM 623 C C . GLU A 1 79 ? 13.985 -9.777 -17.658 1.00 94.88 79 GLU A C 1
ATOM 625 O O . GLU A 1 79 ? 13.202 -10.494 -17.031 1.00 94.88 79 GLU A O 1
ATOM 630 N N . ALA A 1 80 ? 15.070 -10.282 -18.253 1.00 96.75 80 ALA A N 1
ATOM 631 C CA . ALA A 1 80 ? 15.382 -11.710 -18.307 1.00 96.75 80 ALA A CA 1
ATOM 632 C C . ALA A 1 80 ? 15.681 -12.332 -16.930 1.00 96.75 80 ALA A C 1
ATOM 634 O O . ALA A 1 80 ? 15.570 -13.546 -16.767 1.00 96.75 80 ALA A O 1
ATOM 635 N N . SER A 1 81 ? 16.033 -11.526 -15.920 1.00 96.81 81 SER A N 1
ATOM 636 C CA . SER A 1 81 ? 16.319 -12.025 -14.568 1.00 96.81 81 SER A CA 1
ATOM 637 C C . SER A 1 81 ? 15.072 -12.484 -13.797 1.00 96.81 81 SER A C 1
ATOM 639 O O . SER A 1 81 ? 15.199 -13.071 -12.723 1.00 96.81 81 SER A O 1
ATOM 641 N N . GLY A 1 82 ? 13.861 -12.190 -14.292 1.00 95.56 82 GLY A N 1
ATOM 642 C CA . GLY A 1 82 ? 12.604 -12.515 -13.604 1.00 95.56 82 GLY A CA 1
ATOM 643 C C . GLY A 1 82 ? 12.398 -11.744 -12.291 1.00 95.56 82 GLY A C 1
ATOM 644 O O . GLY A 1 82 ? 11.567 -12.127 -11.457 1.00 95.56 82 GLY A O 1
ATOM 645 N N . ARG A 1 83 ? 13.184 -10.680 -12.070 1.00 96.25 83 ARG A N 1
ATOM 646 C CA . ARG A 1 83 ? 13.035 -9.739 -10.946 1.00 96.25 83 ARG A CA 1
ATOM 647 C C . ARG A 1 83 ? 12.000 -8.647 -11.226 1.00 96.25 83 ARG A C 1
ATOM 649 O O . ARG A 1 83 ? 11.517 -8.033 -10.276 1.00 96.25 83 ARG A O 1
ATOM 656 N N . MET A 1 84 ? 11.660 -8.450 -12.498 1.00 97.19 84 MET A N 1
ATOM 657 C CA . MET A 1 84 ? 10.548 -7.623 -12.954 1.00 97.19 84 MET A CA 1
ATOM 658 C C . MET A 1 84 ? 9.287 -8.483 -13.080 1.00 97.19 84 MET A C 1
ATOM 660 O O . MET A 1 84 ? 9.354 -9.632 -13.522 1.00 97.19 84 MET A O 1
ATOM 664 N N . ILE A 1 85 ? 8.155 -7.944 -12.653 1.00 97.19 85 ILE A N 1
ATOM 665 C CA . ILE A 1 85 ? 6.841 -8.586 -12.695 1.00 97.19 85 ILE A CA 1
ATOM 666 C C . ILE A 1 85 ? 5.802 -7.584 -13.197 1.00 97.19 85 ILE A C 1
ATOM 668 O O . ILE A 1 85 ? 5.983 -6.379 -13.059 1.00 97.19 85 ILE A O 1
ATOM 672 N N . GLU A 1 86 ? 4.699 -8.084 -13.743 1.00 97.06 86 GLU A N 1
ATOM 673 C CA . GLU A 1 86 ? 3.565 -7.260 -14.162 1.00 97.06 86 GLU A CA 1
ATOM 674 C C . GLU A 1 86 ? 2.465 -7.302 -13.091 1.00 97.06 86 GLU A C 1
ATOM 676 O O . GLU A 1 86 ? 2.056 -8.376 -12.637 1.00 97.06 86 GLU A O 1
ATOM 681 N N . ILE A 1 87 ? 1.974 -6.134 -12.685 1.00 96.69 87 ILE A N 1
ATOM 682 C CA . ILE A 1 87 ? 0.855 -5.975 -11.756 1.00 96.69 87 ILE A CA 1
ATOM 683 C C . ILE A 1 87 ? -0.354 -5.476 -12.531 1.00 96.69 87 ILE A C 1
ATOM 685 O O . ILE A 1 87 ? -0.298 -4.429 -13.173 1.00 96.69 87 ILE A O 1
ATOM 689 N N . LYS A 1 88 ? -1.470 -6.206 -12.431 1.00 95.62 88 LYS A N 1
ATOM 690 C CA . LYS A 1 88 ? -2.701 -5.820 -13.119 1.00 95.62 88 LYS A CA 1
ATOM 691 C C . LYS A 1 88 ? -3.232 -4.478 -12.621 1.00 95.62 88 LYS A C 1
ATOM 693 O O . LYS A 1 88 ? -3.287 -4.251 -11.407 1.00 95.62 88 LYS A O 1
ATOM 698 N N . ALA A 1 89 ? -3.663 -3.627 -13.547 1.00 93.88 89 ALA A N 1
ATOM 699 C CA . ALA A 1 89 ? -4.351 -2.382 -13.229 1.00 93.88 89 ALA A CA 1
ATOM 700 C C . ALA A 1 89 ? -5.533 -2.636 -12.281 1.00 93.88 89 ALA A C 1
ATOM 702 O O . ALA A 1 89 ? -6.265 -3.619 -12.415 1.00 93.88 89 ALA A O 1
ATOM 703 N N . GLY A 1 90 ? -5.715 -1.763 -11.294 1.00 91.19 90 GLY A N 1
ATOM 704 C CA . GLY A 1 90 ? -6.750 -1.919 -10.273 1.00 91.19 90 GLY A CA 1
ATOM 705 C C . GLY A 1 90 ? -6.356 -2.793 -9.085 1.00 91.19 90 GLY A C 1
ATOM 706 O O . GLY A 1 90 ? -7.125 -2.898 -8.122 1.00 91.19 90 GLY A O 1
ATOM 707 N N . THR A 1 91 ? -5.156 -3.386 -9.100 1.00 93.88 91 THR A N 1
ATOM 708 C CA . THR A 1 91 ? -4.647 -4.143 -7.953 1.00 93.88 91 THR A CA 1
ATOM 709 C C . THR A 1 91 ? -4.592 -3.235 -6.729 1.00 93.88 91 THR A C 1
ATOM 711 O O . THR A 1 91 ? -4.032 -2.140 -6.752 1.00 93.88 91 THR A O 1
ATOM 714 N N . ARG A 1 92 ? -5.178 -3.707 -5.629 1.00 93.94 92 ARG A N 1
ATOM 715 C CA . ARG A 1 92 ? -5.182 -3.002 -4.350 1.00 93.94 92 ARG A CA 1
ATOM 716 C C . ARG A 1 92 ? -3.966 -3.427 -3.546 1.00 93.94 92 ARG A C 1
ATOM 718 O O . ARG A 1 92 ? -3.701 -4.624 -3.408 1.00 93.94 92 ARG A O 1
ATOM 725 N N . ALA A 1 93 ? -3.256 -2.466 -2.980 1.00 95.19 93 ALA A N 1
ATOM 726 C CA . ALA A 1 93 ? -2.047 -2.739 -2.222 1.00 95.19 93 ALA A CA 1
ATOM 727 C C . ALA A 1 93 ? -1.891 -1.780 -1.049 1.00 95.19 93 ALA A C 1
ATOM 729 O O . ALA A 1 93 ? -2.352 -0.646 -1.101 1.00 95.19 93 ALA A O 1
ATOM 730 N N . GLU A 1 94 ? -1.263 -2.250 0.019 1.00 95.06 94 GLU A N 1
ATOM 731 C CA . GLU A 1 94 ? -0.912 -1.419 1.166 1.00 95.06 94 GLU A CA 1
ATOM 732 C C . GLU A 1 94 ? 0.453 -0.771 0.940 1.00 95.06 94 GLU A C 1
ATOM 734 O O . GLU A 1 94 ? 1.408 -1.469 0.594 1.00 95.06 94 GLU A O 1
ATOM 739 N N . LEU A 1 95 ? 0.556 0.541 1.146 1.00 95.94 95 LEU A N 1
ATOM 740 C CA . LEU A 1 95 ? 1.819 1.268 1.068 1.00 95.94 95 LEU A CA 1
ATOM 741 C C . LEU A 1 95 ? 2.661 1.027 2.319 1.00 95.94 95 LEU A C 1
ATOM 743 O O . LEU A 1 95 ? 2.289 1.433 3.414 1.00 95.94 95 LEU A O 1
ATOM 747 N N . LEU A 1 96 ? 3.823 0.404 2.151 1.00 95.06 96 LEU A N 1
ATOM 748 C CA . LEU A 1 96 ? 4.727 0.069 3.251 1.00 95.06 96 LEU A CA 1
ATOM 749 C C . LEU A 1 96 ? 5.837 1.106 3.435 1.00 95.06 96 LEU A C 1
ATOM 751 O O . LEU A 1 96 ? 6.188 1.448 4.561 1.00 95.06 96 LEU A O 1
ATOM 755 N N . LYS A 1 97 ? 6.411 1.601 2.335 1.00 95.69 97 LYS A N 1
ATOM 756 C CA . LYS A 1 97 ? 7.527 2.559 2.349 1.00 95.69 97 LYS A CA 1
ATOM 757 C C . LYS A 1 97 ? 7.446 3.476 1.134 1.00 95.69 97 LYS A C 1
ATOM 759 O O . LYS A 1 97 ? 6.991 3.064 0.070 1.00 95.69 97 LYS A O 1
ATOM 764 N N . GLN A 1 98 ? 7.935 4.701 1.284 1.00 94.69 98 GLN A N 1
ATOM 765 C CA . GLN A 1 98 ? 8.179 5.626 0.180 1.00 94.69 98 GLN A CA 1
ATOM 766 C C . GLN A 1 98 ? 9.647 6.023 0.164 1.00 94.69 98 GLN A C 1
ATOM 768 O O . GLN A 1 98 ? 10.265 6.174 1.219 1.00 94.69 98 GLN A O 1
ATOM 773 N N . GLN A 1 99 ? 10.191 6.196 -1.032 1.00 92.44 99 GLN A N 1
ATOM 774 C CA . GLN A 1 99 ? 11.550 6.657 -1.235 1.00 92.44 99 GLN A CA 1
ATOM 775 C C . GLN A 1 99 ? 11.532 7.824 -2.217 1.00 92.44 99 GLN A C 1
ATOM 777 O O . GLN A 1 99 ? 11.228 7.648 -3.395 1.00 92.44 99 GLN A O 1
ATOM 782 N N . THR A 1 100 ? 11.868 9.008 -1.712 1.00 90.56 100 THR A N 1
ATOM 783 C CA . THR A 1 100 ? 12.068 10.195 -2.542 1.00 90.56 100 THR A CA 1
ATOM 784 C C . THR A 1 100 ? 13.516 10.232 -3.008 1.00 90.56 100 THR A C 1
ATOM 786 O O . THR A 1 100 ? 14.429 10.083 -2.186 1.00 90.56 100 THR A O 1
ATOM 789 N N . TYR A 1 101 ? 13.737 10.435 -4.303 1.00 84.12 101 TYR A N 1
ATOM 790 C CA . TYR A 1 101 ? 15.082 10.585 -4.858 1.00 84.12 101 TYR A CA 1
ATOM 791 C C . TYR A 1 101 ? 15.370 12.060 -5.181 1.00 84.12 101 TYR A C 1
ATOM 793 O O . TYR A 1 101 ? 14.467 12.812 -5.546 1.00 84.12 101 TYR A O 1
ATOM 801 N N . PRO A 1 102 ? 16.621 12.529 -5.015 1.00 80.06 102 PRO A N 1
ATOM 802 C CA . PRO A 1 102 ? 16.974 13.899 -5.358 1.00 80.06 102 PRO A CA 1
ATOM 803 C C . PRO A 1 102 ? 16.839 14.144 -6.868 1.00 80.06 102 PRO A C 1
ATOM 805 O O . PRO A 1 102 ? 17.236 13.317 -7.683 1.00 80.06 102 PRO A O 1
ATOM 808 N N . VAL A 1 103 ? 16.369 15.344 -7.222 1.00 62.66 103 VAL A N 1
ATOM 809 C CA . VAL A 1 103 ? 15.988 15.819 -8.574 1.00 62.66 103 VAL A CA 1
ATOM 810 C C . VAL A 1 103 ? 17.050 15.609 -9.674 1.00 62.66 103 VAL A C 1
ATOM 812 O O . VAL A 1 103 ? 16.744 15.705 -10.857 1.00 62.66 103 VAL A O 1
ATOM 815 N N . ARG A 1 104 ? 18.310 15.328 -9.320 1.00 57.22 104 ARG A N 1
ATOM 816 C CA . ARG A 1 104 ? 19.433 15.228 -10.268 1.00 57.22 104 ARG A CA 1
ATOM 817 C C . ARG A 1 104 ? 19.790 13.819 -10.742 1.00 57.22 104 ARG A C 1
ATOM 819 O O . ARG A 1 104 ? 20.743 13.702 -11.505 1.00 57.22 104 ARG A O 1
ATOM 826 N N . ASP A 1 105 ? 19.066 12.779 -10.343 1.00 53.88 105 ASP A N 1
ATOM 827 C CA . ASP A 1 105 ? 19.296 11.438 -10.890 1.00 53.88 105 ASP A CA 1
ATOM 828 C C . ASP A 1 105 ? 17.942 10.794 -11.222 1.00 53.88 105 ASP A C 1
ATOM 830 O O . ASP A 1 105 ? 17.157 10.595 -10.298 1.00 53.88 105 ASP A O 1
ATOM 834 N N . PRO A 1 106 ? 17.600 10.552 -12.501 1.00 57.06 106 PRO A N 1
ATOM 835 C CA . PRO A 1 106 ? 16.254 10.831 -13.037 1.00 57.06 106 PRO A CA 1
ATOM 836 C C . PRO A 1 106 ? 15.191 9.741 -12.773 1.00 57.06 106 PRO A C 1
ATOM 838 O O . PRO A 1 106 ? 14.425 9.327 -13.642 1.00 57.06 106 PRO A O 1
ATOM 841 N N . ARG A 1 107 ? 15.169 9.235 -11.548 1.00 67.25 107 ARG A N 1
ATOM 842 C CA . ARG A 1 107 ? 14.321 8.141 -11.096 1.00 67.25 107 ARG A CA 1
ATOM 843 C C . ARG A 1 107 ? 12.989 8.727 -10.634 1.00 67.25 107 ARG A C 1
ATOM 845 O O . ARG A 1 107 ? 13.007 9.669 -9.840 1.00 67.25 107 ARG A O 1
ATOM 852 N N . PRO A 1 108 ? 11.842 8.175 -11.053 1.00 77.19 108 PRO A N 1
ATOM 853 C CA . PRO A 1 108 ? 10.612 8.452 -10.345 1.00 77.19 108 PRO A CA 1
ATOM 854 C C . PRO A 1 108 ? 10.785 7.992 -8.900 1.00 77.19 108 PRO A C 1
ATOM 856 O O . PRO A 1 108 ? 11.436 6.974 -8.625 1.00 77.19 108 PRO A O 1
ATOM 859 N N . ASP A 1 109 ? 10.210 8.752 -7.975 1.00 90.31 109 ASP A N 1
ATOM 860 C CA . ASP A 1 109 ? 10.121 8.340 -6.580 1.00 90.31 109 ASP A CA 1
ATOM 861 C C . ASP A 1 109 ? 9.546 6.928 -6.507 1.00 90.31 109 ASP A C 1
ATOM 863 O O . ASP A 1 109 ? 8.655 6.577 -7.281 1.00 90.31 109 ASP A O 1
ATOM 867 N N . ALA A 1 110 ? 10.062 6.110 -5.599 1.00 93.56 110 ALA A N 1
ATOM 868 C CA . ALA A 1 110 ? 9.646 4.722 -5.497 1.00 93.56 110 ALA A CA 1
ATOM 869 C C . ALA A 1 110 ? 8.674 4.523 -4.340 1.00 93.56 110 ALA A C 1
ATOM 871 O O . ALA A 1 110 ? 8.757 5.175 -3.292 1.00 93.56 110 ALA A O 1
ATOM 872 N N . ALA A 1 111 ? 7.781 3.561 -4.512 1.00 96.31 111 ALA A N 1
ATOM 873 C CA . ALA A 1 111 ? 6.886 3.099 -3.471 1.00 96.31 111 ALA A CA 1
ATOM 874 C C . ALA A 1 111 ? 7.048 1.595 -3.274 1.00 96.31 111 ALA A C 1
ATOM 876 O O . ALA A 1 111 ? 7.004 0.828 -4.235 1.00 96.31 111 ALA A O 1
ATOM 877 N N . ASN A 1 112 ? 7.206 1.179 -2.019 1.00 97.69 112 ASN A N 1
ATOM 878 C CA . ASN A 1 112 ? 7.127 -0.218 -1.633 1.00 97.69 112 ASN A CA 1
ATOM 879 C C . ASN A 1 112 ? 5.699 -0.547 -1.209 1.00 97.69 112 ASN A C 1
ATOM 881 O O . ASN A 1 112 ? 5.157 0.084 -0.298 1.00 97.69 112 ASN A O 1
ATOM 885 N N . LEU A 1 113 ? 5.106 -1.539 -1.854 1.00 97.50 113 LEU A N 1
ATOM 886 C CA . LEU A 1 113 ? 3.709 -1.908 -1.699 1.00 97.50 113 LEU A CA 1
ATOM 887 C C . LEU A 1 113 ? 3.572 -3.391 -1.373 1.00 97.50 113 LEU A C 1
ATOM 889 O O . LEU A 1 113 ? 4.439 -4.205 -1.694 1.00 97.50 113 LEU A O 1
ATOM 893 N N . ARG A 1 114 ? 2.435 -3.740 -0.772 1.00 97.56 114 ARG A N 1
ATOM 894 C CA . ARG A 1 114 ? 2.017 -5.120 -0.528 1.00 97.56 114 ARG A CA 1
ATOM 895 C C . ARG A 1 114 ? 0.641 -5.382 -1.137 1.00 97.56 114 ARG A C 1
ATOM 897 O O . ARG A 1 114 ? -0.357 -4.961 -0.544 1.00 97.56 114 ARG A O 1
ATOM 904 N N . PRO A 1 115 ? 0.549 -6.071 -2.290 1.00 96.00 115 PRO A N 1
ATOM 905 C CA . PRO A 1 115 ? -0.726 -6.437 -2.892 1.00 96.00 115 PRO A CA 1
ATOM 906 C C . PRO A 1 115 ? -1.572 -7.276 -1.935 1.00 96.00 115 PRO A C 1
ATOM 908 O O . PRO A 1 115 ? -1.071 -8.189 -1.272 1.00 96.00 115 PRO A O 1
ATOM 911 N N . ASN A 1 116 ? -2.870 -6.989 -1.866 1.00 92.81 116 ASN A N 1
ATOM 912 C CA . ASN A 1 116 ? -3.792 -7.709 -0.983 1.00 92.81 116 ASN A CA 1
ATOM 913 C C . ASN A 1 116 ? -4.506 -8.892 -1.675 1.00 92.81 116 ASN A C 1
ATOM 915 O O . ASN A 1 116 ? -5.121 -9.722 -0.999 1.00 92.81 116 ASN A O 1
ATOM 919 N N . HIS A 1 117 ? -4.394 -9.001 -3.001 1.00 88.69 117 HIS A N 1
ATOM 920 C CA . HIS A 1 117 ? -4.935 -10.084 -3.821 1.00 88.69 117 HIS A CA 1
ATOM 921 C C . HIS A 1 117 ? -4.030 -10.380 -5.026 1.00 88.69 117 HIS A C 1
ATOM 923 O O . HIS A 1 117 ? -2.999 -9.736 -5.215 1.00 88.69 117 HIS A O 1
ATOM 929 N N . GLY A 1 118 ? -4.413 -11.378 -5.825 1.00 92.00 118 GLY A N 1
ATOM 930 C CA . GLY A 1 118 ? -3.664 -11.794 -7.009 1.00 92.00 118 GLY A CA 1
ATOM 931 C C . GLY A 1 118 ? -2.451 -12.685 -6.697 1.00 92.00 118 GLY A C 1
ATOM 932 O O . GLY A 1 118 ? -2.246 -13.086 -5.547 1.00 92.00 118 GLY A O 1
ATOM 933 N N . PRO A 1 119 ? -1.645 -13.016 -7.721 1.00 95.06 119 PRO A N 1
ATOM 934 C CA . PRO A 1 119 ? -0.521 -13.952 -7.601 1.00 95.06 119 PRO A CA 1
ATOM 935 C C . PRO A 1 119 ? 0.612 -13.440 -6.697 1.00 95.06 119 PRO A C 1
ATOM 937 O O . PRO A 1 119 ? 1.364 -14.235 -6.139 1.00 95.06 119 PRO A O 1
ATOM 940 N N . TYR A 1 120 ? 0.704 -12.122 -6.504 1.00 96.00 120 TYR A N 1
ATOM 941 C CA . TYR A 1 120 ? 1.726 -11.466 -5.680 1.00 96.00 120 TYR A CA 1
ATOM 942 C C . TYR A 1 120 ? 1.201 -11.031 -4.307 1.00 96.00 120 TYR A C 1
ATOM 944 O O . TYR A 1 120 ? 1.792 -10.178 -3.643 1.00 96.00 120 TYR A O 1
ATOM 952 N N . LYS A 1 121 ? 0.075 -11.604 -3.863 1.00 94.75 121 LYS A N 1
ATOM 953 C CA . LYS A 1 121 ? -0.513 -11.306 -2.556 1.00 94.75 121 LYS A CA 1
ATOM 954 C C . LYS A 1 121 ? 0.522 -11.464 -1.439 1.00 94.75 121 LYS A C 1
ATOM 956 O O . LYS A 1 121 ? 1.229 -12.467 -1.376 1.00 94.75 121 LYS A O 1
ATOM 961 N N . ASN A 1 122 ? 0.545 -10.497 -0.522 1.00 91.94 122 ASN A N 1
ATOM 962 C CA . ASN A 1 122 ? 1.437 -10.432 0.640 1.00 91.94 122 ASN A CA 1
ATOM 963 C C . ASN A 1 122 ? 2.939 -10.322 0.318 1.00 91.94 122 ASN A C 1
ATOM 965 O O . ASN A 1 122 ? 3.744 -10.327 1.249 1.00 91.94 122 ASN A O 1
ATOM 969 N N . GLN A 1 123 ? 3.327 -10.196 -0.952 1.00 96.50 123 GLN A N 1
ATOM 970 C CA . GLN A 1 123 ? 4.718 -9.965 -1.334 1.00 96.50 123 GLN A CA 1
ATOM 971 C C . GLN A 1 123 ? 5.029 -8.470 -1.301 1.00 96.50 123 GLN A C 1
ATOM 973 O O . GLN A 1 123 ? 4.160 -7.641 -1.560 1.00 96.50 123 GLN A O 1
ATOM 978 N N . SER A 1 124 ? 6.270 -8.131 -0.962 1.00 97.19 124 SER A N 1
ATOM 979 C CA . SER A 1 124 ? 6.769 -6.762 -1.048 1.00 97.19 124 SER A CA 1
ATOM 980 C C . SER A 1 124 ? 7.226 -6.500 -2.480 1.00 97.19 124 SER A C 1
ATOM 982 O O . SER A 1 124 ? 8.020 -7.268 -3.021 1.00 97.19 124 SER A O 1
ATOM 984 N N . ILE A 1 125 ? 6.698 -5.445 -3.093 1.00 97.88 125 ILE A N 1
ATOM 985 C CA . ILE A 1 125 ? 7.021 -5.045 -4.464 1.00 97.88 125 ILE A CA 1
ATOM 986 C C . ILE A 1 125 ? 7.345 -3.555 -4.506 1.00 97.88 125 ILE A C 1
ATOM 988 O O . ILE A 1 125 ? 6.862 -2.784 -3.679 1.00 97.88 125 ILE A O 1
ATOM 992 N N . TRP A 1 126 ? 8.142 -3.149 -5.480 1.00 97.50 126 TRP A N 1
ATOM 993 C CA . TRP A 1 126 ? 8.510 -1.765 -5.738 1.00 97.50 126 TRP A CA 1
ATOM 994 C C . TRP A 1 126 ? 7.913 -1.311 -7.062 1.00 97.50 126 TRP A C 1
ATOM 996 O O . TRP A 1 126 ? 8.002 -2.050 -8.035 1.00 97.50 126 TRP A O 1
ATOM 1006 N N . ILE A 1 127 ? 7.320 -0.120 -7.097 1.00 96.75 127 ILE A N 1
ATOM 1007 C CA . ILE A 1 127 ? 6.816 0.534 -8.317 1.00 96.75 127 ILE A CA 1
ATOM 1008 C C . ILE A 1 127 ? 7.174 2.021 -8.304 1.00 96.75 127 ILE A C 1
ATOM 1010 O O . ILE A 1 127 ? 7.609 2.548 -7.270 1.00 96.75 127 ILE A O 1
ATOM 1014 N N . ALA A 1 128 ? 6.942 2.710 -9.421 1.00 95.00 128 ALA A N 1
ATOM 1015 C CA . ALA A 1 128 ? 7.002 4.163 -9.440 1.00 95.00 128 ALA A CA 1
ATOM 1016 C C . ALA A 1 128 ? 5.821 4.754 -8.656 1.00 95.00 128 ALA A C 1
ATOM 1018 O O . ALA A 1 128 ? 4.681 4.303 -8.748 1.00 95.00 128 ALA A O 1
ATOM 1019 N N . ARG A 1 129 ? 6.078 5.804 -7.875 1.00 93.44 129 ARG A N 1
ATOM 1020 C CA . ARG A 1 129 ? 5.063 6.479 -7.055 1.00 93.44 129 ARG A CA 1
ATOM 1021 C C . ARG A 1 129 ? 3.931 7.070 -7.899 1.00 93.44 129 ARG A C 1
ATOM 1023 O O . ARG A 1 129 ? 2.814 7.165 -7.406 1.00 93.44 129 ARG A O 1
ATOM 1030 N N . SER A 1 130 ? 4.215 7.433 -9.150 1.00 91.81 130 SER A N 1
ATOM 1031 C CA . SER A 1 130 ? 3.228 7.900 -10.133 1.00 91.81 130 SER A CA 1
ATOM 1032 C C . SER A 1 130 ? 2.173 6.855 -10.494 1.00 91.81 130 SER A C 1
ATOM 1034 O O . SER A 1 130 ? 1.089 7.229 -10.926 1.00 91.81 130 SER A O 1
ATOM 1036 N N . ASP A 1 131 ? 2.466 5.570 -10.290 1.00 94.81 131 ASP A N 1
ATOM 1037 C CA . ASP A 1 131 ? 1.565 4.465 -10.637 1.00 94.81 131 ASP A CA 1
ATOM 1038 C C . ASP A 1 131 ? 0.600 4.128 -9.484 1.00 94.81 131 ASP A C 1
ATOM 1040 O O . ASP A 1 131 ? -0.146 3.145 -9.522 1.00 94.81 131 ASP A O 1
ATOM 1044 N N . ILE A 1 132 ? 0.621 4.938 -8.421 1.00 94.56 132 ILE A N 1
ATOM 1045 C CA . ILE A 1 132 ? -0.359 4.905 -7.342 1.00 94.56 132 ILE A CA 1
ATOM 1046 C C . ILE A 1 132 ? -1.477 5.886 -7.690 1.00 94.56 132 ILE A C 1
ATOM 1048 O O . ILE A 1 132 ? -1.320 7.096 -7.561 1.00 94.56 132 ILE A O 1
ATOM 1052 N N . LEU A 1 133 ? -2.631 5.355 -8.085 1.00 91.25 133 LEU A N 1
ATOM 1053 C CA . LEU A 1 133 ? -3.716 6.155 -8.649 1.00 91.25 133 LEU A CA 1
ATOM 1054 C C . LEU A 1 133 ? -4.504 6.921 -7.586 1.00 91.25 133 LEU A C 1
ATOM 1056 O O . LEU A 1 133 ? -4.778 8.106 -7.742 1.00 91.25 133 LEU A O 1
ATOM 1060 N N . ARG A 1 134 ? -4.926 6.233 -6.521 1.00 89.31 134 ARG A N 1
ATOM 1061 C CA . ARG A 1 134 ? -5.786 6.802 -5.473 1.00 89.31 134 ARG A CA 1
ATOM 1062 C C . ARG A 1 134 ? -5.820 5.941 -4.216 1.00 89.31 134 ARG A C 1
ATOM 1064 O O . ARG A 1 134 ? -5.427 4.770 -4.233 1.00 89.31 134 ARG A O 1
ATOM 1071 N N . LYS A 1 135 ? -6.395 6.490 -3.144 1.00 84.19 135 LYS A N 1
ATOM 1072 C CA . LYS A 1 135 ? -6.813 5.724 -1.964 1.00 84.19 135 LYS A CA 1
ATOM 1073 C C . LYS A 1 135 ? -8.017 4.838 -2.296 1.00 84.19 135 LYS A C 1
ATOM 1075 O O . LYS A 1 135 ? -8.997 5.303 -2.878 1.00 84.19 135 LYS A O 1
ATOM 1080 N N . ALA A 1 136 ? -7.972 3.572 -1.895 1.00 76.94 136 ALA A N 1
ATOM 1081 C CA . ALA A 1 136 ? -9.096 2.655 -2.028 1.00 76.94 136 ALA A CA 1
ATOM 1082 C C . ALA A 1 136 ? -10.147 2.942 -0.937 1.00 76.94 136 ALA A C 1
ATOM 1084 O O . ALA A 1 136 ? -9.862 2.806 0.252 1.00 76.94 136 ALA A O 1
ATOM 1085 N N . GLU A 1 137 ? -11.379 3.288 -1.330 1.00 65.94 137 GLU A N 1
ATOM 1086 C CA . GLU A 1 137 ? -12.482 3.683 -0.422 1.00 65.94 137 GLU A CA 1
ATOM 1087 C C . GLU A 1 137 ? -12.887 2.603 0.602 1.00 65.94 137 GLU A C 1
ATOM 1089 O O . GLU A 1 137 ? -13.473 2.912 1.634 1.00 65.94 137 GLU A O 1
ATOM 1094 N N . ASN A 1 138 ? -12.498 1.345 0.376 1.00 57.34 138 ASN A N 1
ATOM 1095 C CA . ASN A 1 138 ? -12.732 0.219 1.285 1.00 57.34 138 ASN A CA 1
ATOM 1096 C C . ASN A 1 138 ? -11.451 -0.263 1.979 1.00 57.34 138 ASN A C 1
ATOM 1098 O O . ASN A 1 138 ? -11.290 -1.460 2.237 1.00 57.34 138 ASN A O 1
ATOM 1102 N N . SER A 1 139 ? -10.518 0.646 2.269 1.00 48.62 139 SER A N 1
ATOM 1103 C CA . SER A 1 139 ? -9.387 0.357 3.144 1.00 48.62 139 SER A CA 1
ATOM 1104 C C . SER A 1 139 ? -9.919 -0.053 4.519 1.00 48.62 139 SER A C 1
ATOM 1106 O O . SER A 1 139 ? -10.237 0.802 5.349 1.00 48.62 139 SER A O 1
ATOM 1108 N N . ARG A 1 140 ? -10.043 -1.366 4.770 1.00 47.72 140 ARG A N 1
ATOM 1109 C CA . ARG A 1 140 ? -10.119 -1.863 6.147 1.00 47.72 140 ARG A CA 1
ATOM 1110 C C . ARG A 1 140 ? -8.951 -1.208 6.889 1.00 47.72 140 ARG A C 1
ATOM 1112 O O . ARG A 1 140 ? -7.848 -1.214 6.338 1.00 47.72 140 ARG A O 1
ATOM 1119 N N . PRO A 1 141 ? -9.181 -0.589 8.058 1.00 50.25 141 PRO A N 1
ATOM 1120 C CA . PRO A 1 141 ? -8.088 -0.013 8.823 1.00 50.25 141 PRO A CA 1
ATOM 1121 C C . PRO A 1 141 ? -6.994 -1.079 8.974 1.00 50.25 141 PRO A C 1
ATOM 1123 O O . PRO A 1 141 ? -7.295 -2.248 9.216 1.00 50.25 141 PRO A O 1
ATOM 1126 N N . THR A 1 142 ? -5.733 -0.704 8.754 1.00 57.00 142 THR A N 1
ATOM 1127 C CA . THR A 1 142 ? -4.583 -1.592 8.990 1.00 57.00 142 THR A CA 1
ATOM 1128 C C . THR A 1 142 ? -4.660 -2.168 10.404 1.00 57.00 142 THR A C 1
ATOM 1130 O O . THR A 1 142 ? -5.312 -1.580 11.268 1.00 57.00 142 THR A O 1
ATOM 1133 N N . THR A 1 143 ? -4.024 -3.310 10.682 1.00 63.66 143 THR A N 1
ATOM 1134 C CA . THR A 1 143 ? -4.038 -3.902 12.035 1.00 63.66 143 THR A CA 1
ATOM 1135 C C . THR A 1 143 ? -3.631 -2.873 13.095 1.00 63.66 143 THR A C 1
ATOM 1137 O O . THR A 1 143 ? -4.276 -2.773 14.131 1.00 63.66 143 THR A O 1
ATOM 1140 N N . GLU A 1 144 ? -2.653 -2.012 12.799 1.00 62.69 144 GLU A N 1
ATOM 1141 C CA . GLU A 1 144 ? -2.262 -0.915 13.691 1.00 62.69 144 GLU A CA 1
ATOM 1142 C C . GLU A 1 144 ? -3.335 0.169 13.848 1.00 62.69 144 GLU A C 1
ATOM 1144 O O . GLU A 1 144 ? -3.650 0.553 14.973 1.00 62.69 144 GLU A O 1
ATOM 1149 N N . ALA A 1 145 ? -3.947 0.648 12.760 1.00 63.66 145 ALA A N 1
ATOM 1150 C CA . ALA A 1 145 ? -5.010 1.654 12.845 1.00 63.66 145 ALA A CA 1
ATOM 1151 C C . ALA A 1 145 ? -6.284 1.101 13.513 1.00 63.66 145 ALA A C 1
ATOM 1153 O O . ALA A 1 145 ? -6.994 1.826 14.215 1.00 63.66 145 ALA A O 1
ATOM 1154 N N . THR A 1 146 ? -6.558 -0.188 13.315 1.00 71.31 146 THR A N 1
ATOM 1155 C CA . THR A 1 146 ? -7.633 -0.947 13.963 1.00 71.31 146 THR A CA 1
ATOM 1156 C C . THR A 1 146 ? -7.382 -1.024 15.464 1.00 71.31 146 THR A C 1
ATOM 1158 O O . THR A 1 146 ? -8.251 -0.638 16.246 1.00 71.31 146 THR A O 1
ATOM 1161 N N . ASN A 1 147 ? -6.163 -1.394 15.866 1.00 80.94 147 ASN A N 1
ATOM 1162 C CA . ASN A 1 147 ? -5.754 -1.434 17.267 1.00 80.94 147 ASN A CA 1
ATOM 1163 C C . ASN A 1 147 ? -5.805 -0.037 17.905 1.00 80.94 147 ASN A C 1
ATOM 1165 O O . ASN A 1 147 ? -6.359 0.125 18.986 1.00 80.94 147 ASN A O 1
ATOM 1169 N N . ALA A 1 148 ? -5.324 1.009 17.225 1.00 84.38 148 ALA A N 1
ATOM 1170 C CA . ALA A 1 148 ? -5.364 2.377 17.748 1.00 84.38 148 ALA A CA 1
ATOM 1171 C C . ALA A 1 148 ? -6.801 2.868 18.012 1.00 84.38 148 ALA A C 1
ATOM 1173 O O . ALA A 1 148 ? -7.070 3.517 19.029 1.00 84.38 148 ALA A O 1
ATOM 1174 N N . ARG A 1 149 ? -7.747 2.531 17.124 1.00 85.12 149 ARG A N 1
ATOM 1175 C CA . ARG A 1 149 ? -9.173 2.837 17.316 1.00 85.12 149 ARG A CA 1
ATOM 1176 C C . ARG A 1 149 ? -9.779 2.035 18.465 1.00 85.12 149 ARG A C 1
ATOM 1178 O O . ARG A 1 149 ? -10.464 2.634 19.295 1.00 85.12 149 ARG A O 1
ATOM 1185 N N . ALA A 1 150 ? -9.483 0.737 18.554 1.00 91.69 150 ALA A N 1
ATOM 1186 C CA . ALA A 1 150 ? -9.923 -0.113 19.660 1.00 91.69 150 ALA A CA 1
ATOM 1187 C C 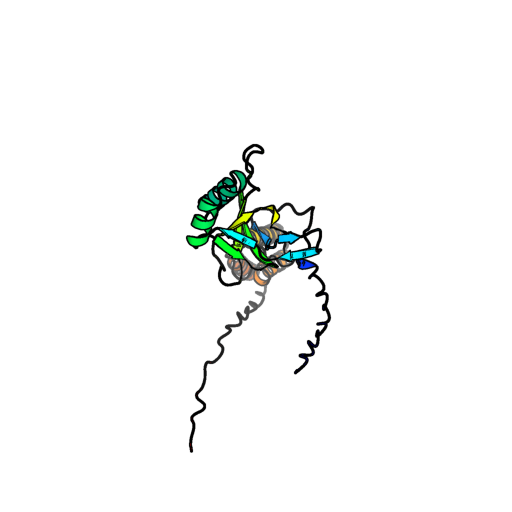. ALA A 1 150 ? -9.418 0.421 21.016 1.00 91.69 150 ALA A C 1
ATOM 1189 O O . ALA A 1 150 ? -10.207 0.591 21.946 1.00 91.69 150 ALA A O 1
ATOM 1190 N N . VAL A 1 151 ? -8.140 0.811 21.102 1.00 94.25 151 VAL A N 1
ATOM 1191 C CA . VAL A 1 151 ? -7.533 1.437 22.292 1.00 94.25 151 VAL A CA 1
ATOM 1192 C C . VAL A 1 151 ? -8.236 2.743 22.663 1.00 94.25 151 VAL A C 1
ATOM 1194 O O . VAL A 1 151 ? -8.514 2.985 23.839 1.00 94.25 151 VAL A O 1
ATOM 1197 N N . SER A 1 152 ? -8.527 3.602 21.683 1.00 93.81 152 SER A N 1
ATOM 1198 C CA . SER A 1 152 ? -9.213 4.877 21.923 1.00 93.81 152 SER A CA 1
ATOM 1199 C C . SER A 1 152 ? -10.627 4.672 22.481 1.00 93.81 152 SER A C 1
ATOM 1201 O O . SER A 1 152 ? -11.001 5.287 23.483 1.00 93.81 152 SER A O 1
ATOM 1203 N N . LEU A 1 153 ? -11.393 3.747 21.895 1.00 95.25 153 LEU A N 1
ATOM 1204 C CA . LEU A 1 153 ? -12.735 3.397 22.368 1.00 95.25 153 LEU A CA 1
ATOM 1205 C C . LEU A 1 153 ? -12.712 2.760 23.761 1.00 95.25 153 LEU A C 1
ATOM 1207 O O . LEU A 1 153 ? -13.512 3.146 24.617 1.00 95.25 153 LEU A O 1
ATOM 1211 N N . LEU A 1 154 ? -11.757 1.865 24.032 1.00 97.06 154 LEU A N 1
ATOM 1212 C CA . LEU A 1 154 ? -11.573 1.278 25.359 1.00 97.06 154 LEU A CA 1
ATOM 1213 C C . LEU A 1 154 ? -11.286 2.362 26.412 1.00 97.06 154 LEU A C 1
ATOM 1215 O O . LEU A 1 154 ? -11.918 2.380 27.472 1.00 97.06 154 LEU A O 1
ATOM 1219 N N . LYS A 1 155 ? -10.386 3.310 26.113 1.00 97.88 155 LYS A N 1
ATOM 1220 C CA . LYS A 1 155 ? -10.089 4.457 26.992 1.00 97.88 155 LYS A CA 1
ATOM 1221 C C . LYS A 1 155 ? -11.317 5.336 27.224 1.00 97.88 155 LYS A C 1
ATOM 1223 O O . LYS A 1 155 ? -11.525 5.797 28.346 1.00 97.88 155 LYS A O 1
ATOM 1228 N N . SER A 1 156 ? -12.142 5.554 26.199 1.00 97.00 156 SER A N 1
ATOM 1229 C CA . SER A 1 156 ? -13.409 6.279 26.343 1.00 97.00 156 SER A CA 1
ATOM 1230 C C . SER A 1 156 ? -14.329 5.596 27.361 1.00 97.00 156 SER A C 1
ATOM 1232 O O . SER A 1 156 ? -14.772 6.237 28.317 1.00 97.00 156 SER A O 1
ATOM 1234 N N . GLY A 1 157 ? -14.524 4.277 27.235 1.00 97.31 157 GLY A N 1
ATOM 1235 C CA . GLY A 1 157 ? -15.300 3.486 28.194 1.00 97.31 157 GLY A CA 1
ATOM 1236 C C . GLY A 1 157 ? -14.743 3.571 29.619 1.00 97.31 157 GLY A C 1
ATOM 1237 O O . GLY A 1 157 ? -15.490 3.846 30.555 1.00 97.31 157 GLY A O 1
ATOM 1238 N N . GLN A 1 158 ? -13.419 3.459 29.787 1.00 97.75 158 GLN A N 1
ATOM 1239 C CA . GLN A 1 158 ? -12.755 3.590 31.096 1.00 97.75 158 GLN A CA 1
ATOM 1240 C C . GLN A 1 158 ? -12.936 4.982 31.713 1.00 97.75 158 GLN A C 1
ATOM 1242 O O . GLN A 1 158 ? -13.116 5.117 32.923 1.00 97.75 158 GLN A O 1
ATOM 1247 N N . ASN A 1 159 ? -12.902 6.036 30.899 1.00 98.19 159 ASN A N 1
ATOM 1248 C CA . ASN A 1 159 ? -13.141 7.395 31.373 1.00 98.19 159 ASN A CA 1
ATOM 1249 C C . ASN A 1 159 ? -14.600 7.599 31.802 1.00 98.19 159 ASN A C 1
ATOM 1251 O O . ASN A 1 159 ? -14.852 8.294 32.786 1.00 98.19 159 ASN A O 1
ATOM 1255 N N . LEU A 1 160 ? -15.558 6.992 31.097 1.00 97.94 160 LEU A N 1
ATOM 1256 C CA . LEU A 1 160 ? -16.974 7.013 31.473 1.00 97.94 160 LEU A CA 1
ATOM 1257 C C . LEU A 1 160 ? -17.226 6.228 32.766 1.00 97.94 160 LEU A C 1
ATOM 1259 O O . LEU A 1 160 ? -17.932 6.725 33.644 1.00 97.94 160 LEU A O 1
ATOM 1263 N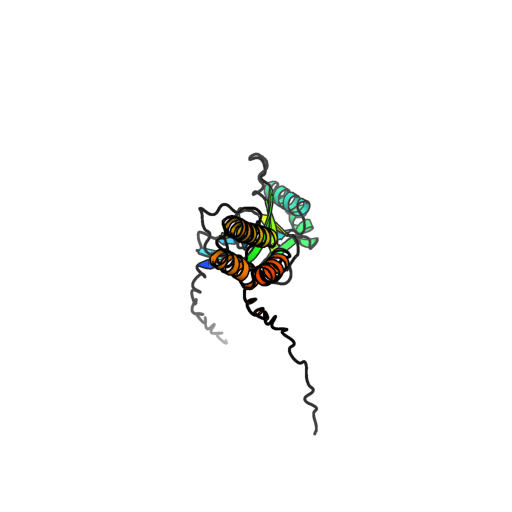 N . GLU A 1 161 ? -16.589 5.065 32.917 1.00 97.31 161 GLU A N 1
ATOM 1264 C CA . GLU A 1 161 ? -16.616 4.249 34.136 1.00 97.31 161 GLU A CA 1
ATOM 1265 C C . GLU A 1 161 ? -16.116 5.050 35.345 1.00 97.31 161 GLU A C 1
ATOM 1267 O O . GLU A 1 161 ? -16.828 5.176 36.340 1.00 97.31 161 GLU A O 1
ATOM 1272 N N . LYS A 1 162 ? -14.936 5.677 35.232 1.00 97.94 162 LYS A N 1
ATOM 1273 C CA . LYS A 1 162 ? -14.352 6.524 36.289 1.00 97.94 162 LYS A CA 1
ATOM 1274 C C . LYS A 1 162 ? -15.241 7.707 36.675 1.00 97.94 162 LYS A C 1
ATOM 1276 O O . LYS A 1 162 ? -15.191 8.168 37.808 1.00 97.94 162 LYS A O 1
ATOM 1281 N N . ARG A 1 163 ? -16.059 8.201 35.742 1.00 97.06 163 ARG A N 1
ATOM 1282 C CA . ARG A 1 163 ? -17.033 9.284 35.968 1.00 97.06 163 ARG A CA 1
ATOM 1283 C C . ARG A 1 163 ? -18.377 8.782 36.511 1.00 97.06 163 ARG A C 1
ATOM 1285 O O . ARG A 1 163 ? -19.317 9.567 36.593 1.00 97.06 163 ARG A O 1
ATOM 1292 N N . GLY A 1 164 ? -18.505 7.491 36.822 1.00 96.81 164 GLY A N 1
ATOM 1293 C CA . GLY A 1 164 ? -19.737 6.881 37.327 1.00 96.81 164 GLY A CA 1
ATOM 1294 C C . GLY A 1 164 ? -20.828 6.672 36.269 1.00 96.81 164 GLY A C 1
ATOM 1295 O O . GLY A 1 164 ? -21.929 6.237 36.603 1.00 96.81 164 GLY A O 1
ATOM 1296 N N . LYS A 1 165 ? -20.550 6.933 34.984 1.00 97.44 165 LYS A N 1
ATOM 1297 C CA . LYS A 1 165 ? -21.517 6.791 33.882 1.00 97.44 165 LYS A CA 1
ATOM 1298 C C . LYS A 1 165 ? -21.562 5.349 33.371 1.00 97.44 165 LYS A C 1
ATOM 1300 O O . LYS A 1 165 ? -21.167 5.070 32.239 1.00 97.44 165 LYS A O 1
ATOM 1305 N N . LYS A 1 166 ? -22.042 4.429 34.215 1.00 96.31 166 LYS A N 1
ATOM 1306 C CA . LYS A 1 166 ? -22.010 2.975 33.960 1.00 96.31 166 LYS A CA 1
ATOM 1307 C C . LYS A 1 166 ? -22.664 2.565 32.634 1.00 96.31 166 LYS A C 1
ATOM 1309 O O . LYS A 1 166 ? -22.037 1.849 31.863 1.00 96.31 166 LYS A O 1
ATOM 1314 N N . ALA A 1 167 ? -23.870 3.054 32.336 1.00 95.19 167 ALA A N 1
ATOM 1315 C CA . ALA A 1 167 ? -24.587 2.690 31.107 1.00 95.19 167 ALA A CA 1
ATOM 1316 C C . ALA A 1 167 ? -23.808 3.077 29.833 1.00 95.19 167 ALA A C 1
ATOM 1318 O O . ALA A 1 167 ? -23.600 2.249 28.952 1.00 95.19 167 ALA A O 1
ATOM 1319 N N . SER A 1 168 ? -23.289 4.308 29.772 1.00 95.69 168 SER A N 1
ATOM 1320 C CA . SER A 1 168 ? -22.486 4.779 28.633 1.00 95.69 168 SER A CA 1
ATOM 1321 C C . SER A 1 168 ? -21.131 4.071 28.523 1.00 95.69 168 SER A C 1
ATOM 1323 O O . SER A 1 168 ? -20.605 3.903 27.421 1.00 95.69 168 SER A O 1
ATOM 1325 N N . ALA A 1 169 ? -20.547 3.660 29.655 1.00 97.31 169 ALA A N 1
ATOM 1326 C CA . ALA A 1 169 ? -19.328 2.858 29.660 1.00 97.31 169 ALA A CA 1
ATOM 1327 C C . ALA A 1 169 ? -19.576 1.483 29.019 1.00 97.31 169 ALA A C 1
ATOM 1329 O O . ALA A 1 169 ? -18.820 1.091 28.132 1.00 97.31 169 ALA A O 1
ATOM 1330 N N . ILE A 1 170 ? -20.669 0.805 29.397 1.00 95.94 170 ILE A N 1
ATOM 1331 C CA . ILE A 1 170 ? -21.076 -0.484 28.815 1.00 95.94 170 ILE A CA 1
ATOM 1332 C C . ILE A 1 170 ? -21.304 -0.354 27.305 1.00 95.94 170 ILE A C 1
ATOM 1334 O O . ILE A 1 170 ? -20.776 -1.165 26.550 1.00 95.94 170 ILE A O 1
ATOM 1338 N N . GLU A 1 171 ? -22.006 0.688 26.844 1.00 94.44 171 GLU A N 1
ATOM 1339 C CA . GLU A 1 171 ? -22.202 0.928 25.405 1.00 94.44 171 GLU A CA 1
ATOM 1340 C C . GLU A 1 171 ? -20.862 1.086 24.667 1.00 94.44 171 GLU A C 1
ATOM 1342 O O . GLU A 1 171 ? -20.637 0.480 23.617 1.00 94.44 171 GLU A O 1
ATOM 1347 N N . SER A 1 172 ? -19.940 1.867 25.238 1.00 96.25 172 SER A N 1
ATOM 1348 C CA . SER A 1 172 ? -18.627 2.107 24.629 1.00 96.25 172 SER A CA 1
ATOM 1349 C C . SER A 1 172 ? -17.798 0.824 24.543 1.00 96.25 172 SER A C 1
ATOM 1351 O O . SER A 1 172 ? -17.178 0.566 23.514 1.00 96.25 172 SER A O 1
ATOM 1353 N N . TYR A 1 173 ? -17.818 -0.007 25.588 1.00 97.38 173 TYR A N 1
ATOM 1354 C CA . TYR A 1 173 ? -17.172 -1.321 25.577 1.00 97.38 173 TYR A CA 1
ATOM 1355 C C . TYR A 1 173 ? -17.832 -2.288 24.589 1.00 97.38 173 TYR A C 1
ATOM 1357 O O . TYR A 1 173 ? -17.130 -3.009 23.881 1.00 97.38 173 TYR A O 1
ATOM 1365 N N . GLY A 1 174 ? -19.161 -2.261 24.473 1.00 95.00 174 GLY A N 1
ATOM 1366 C CA . GLY A 1 174 ? -19.895 -3.094 23.523 1.00 95.00 174 GLY A CA 1
ATOM 1367 C C . GLY A 1 174 ? -19.522 -2.793 22.070 1.00 95.00 174 GLY A C 1
ATOM 1368 O O . GLY A 1 174 ? -19.387 -3.715 21.262 1.00 95.00 174 GLY A O 1
ATOM 1369 N N . ARG A 1 175 ? -19.254 -1.519 21.747 1.00 94.19 175 ARG A N 1
ATOM 1370 C CA . ARG A 1 175 ? -18.701 -1.133 20.438 1.00 94.19 175 ARG A CA 1
ATOM 1371 C C . ARG A 1 175 ? -17.319 -1.728 20.192 1.00 94.19 175 ARG A C 1
ATOM 1373 O O . ARG A 1 175 ? -17.084 -2.221 19.098 1.00 94.19 175 ARG A O 1
ATOM 1380 N N . VAL A 1 176 ? -16.435 -1.766 21.196 1.00 95.12 176 VAL A N 1
ATOM 1381 C CA . VAL A 1 176 ? -15.117 -2.418 21.048 1.00 95.12 176 VAL A CA 1
ATOM 1382 C C . VAL A 1 176 ? -15.285 -3.888 20.657 1.00 95.12 176 VAL A C 1
ATOM 1384 O O . VAL A 1 176 ? -14.659 -4.342 19.707 1.00 95.12 176 VAL A O 1
ATOM 1387 N N . MET A 1 177 ? -16.178 -4.616 21.330 1.00 93.62 177 MET A N 1
ATOM 1388 C CA . MET A 1 177 ? -16.424 -6.033 21.038 1.00 93.62 177 MET A CA 1
ATOM 1389 C C . MET A 1 177 ? -17.093 -6.274 19.679 1.00 93.62 177 MET A C 1
ATOM 1391 O O . MET A 1 177 ? -16.849 -7.300 19.049 1.00 93.62 177 MET A O 1
ATOM 1395 N N . THR A 1 178 ? -17.948 -5.350 19.238 1.00 88.00 178 THR A N 1
ATOM 1396 C CA . THR A 1 178 ? -18.698 -5.489 17.981 1.00 88.00 178 THR A CA 1
ATOM 1397 C C . THR A 1 178 ? -17.847 -5.115 16.771 1.00 88.00 178 THR A C 1
ATOM 1399 O O . THR A 1 178 ? -17.858 -5.828 15.768 1.00 88.00 178 THR A O 1
ATOM 1402 N N . ASP A 1 179 ? -17.104 -4.014 16.871 1.00 87.56 179 ASP A N 1
ATOM 1403 C CA . ASP A 1 179 ? -16.343 -3.447 15.759 1.00 87.56 179 ASP A CA 1
ATOM 1404 C C . ASP A 1 179 ? -14.929 -4.049 15.665 1.00 87.56 179 ASP A C 1
ATOM 1406 O O . ASP A 1 179 ? -14.350 -4.099 14.578 1.00 87.56 179 ASP A O 1
ATOM 1410 N N . PHE A 1 180 ? -14.376 -4.529 16.788 1.00 90.00 180 PHE A N 1
ATOM 1411 C CA . PHE A 1 180 ? -12.990 -4.999 16.909 1.00 90.00 180 PHE A CA 1
ATOM 1412 C C . PHE A 1 180 ? -12.867 -6.347 17.658 1.00 90.00 180 PHE A C 1
ATOM 1414 O O . PHE A 1 180 ? -12.068 -6.458 18.585 1.00 90.00 180 PHE A O 1
ATOM 1421 N N . PRO A 1 181 ? -13.611 -7.404 17.273 1.00 88.31 181 PRO A N 1
ATOM 1422 C CA . PRO A 1 181 ? -13.736 -8.641 18.061 1.00 88.31 181 PRO A CA 1
ATOM 1423 C C . PRO A 1 181 ? -12.429 -9.428 18.267 1.00 88.31 181 PRO A C 1
ATOM 1425 O O . PRO A 1 181 ? -12.348 -10.244 19.186 1.00 88.31 181 PRO A O 1
ATOM 1428 N N . ASP A 1 182 ? -11.424 -9.205 17.418 1.00 86.00 182 ASP A N 1
ATOM 1429 C CA . ASP A 1 182 ? -10.168 -9.965 17.405 1.00 86.00 182 ASP A CA 1
ATOM 1430 C C . ASP A 1 182 ? -9.003 -9.241 18.106 1.00 86.00 182 ASP A C 1
ATOM 1432 O O . ASP A 1 182 ? -7.872 -9.729 18.086 1.00 86.00 182 ASP A O 1
ATOM 1436 N N . THR A 1 183 ? -9.243 -8.085 18.738 1.00 88.75 183 THR A N 1
ATOM 1437 C CA . THR A 1 183 ? -8.187 -7.319 19.420 1.00 88.75 183 THR A CA 1
ATOM 1438 C C . THR A 1 183 ? -8.113 -7.653 20.919 1.00 88.75 183 THR A C 1
ATOM 1440 O O . THR A 1 183 ? -9.111 -8.071 21.519 1.00 88.75 183 THR A O 1
ATOM 1443 N N . PRO A 1 184 ? -6.947 -7.496 21.582 1.00 92.38 184 PRO A N 1
ATOM 1444 C CA . PRO A 1 184 ? -6.847 -7.699 23.030 1.00 92.38 184 PRO A CA 1
ATOM 1445 C C . PRO A 1 184 ? -7.762 -6.745 23.814 1.00 92.38 184 PRO A C 1
ATOM 1447 O O . PRO A 1 184 ? -8.290 -7.127 24.858 1.00 92.38 184 PRO A O 1
ATOM 1450 N N . GLU A 1 185 ? -8.027 -5.547 23.287 1.00 94.50 185 GLU A N 1
ATOM 1451 C CA . GLU A 1 185 ? -8.944 -4.576 23.886 1.00 94.50 185 GLU A CA 1
ATOM 1452 C C . GLU A 1 185 ? -10.381 -5.094 23.957 1.00 94.50 185 GLU A C 1
ATOM 1454 O O . GLU A 1 185 ? -11.077 -4.767 24.916 1.00 94.50 185 GLU A O 1
ATOM 1459 N N . ALA A 1 186 ? -10.832 -5.917 23.002 1.00 94.88 186 ALA A N 1
ATOM 1460 C CA . ALA A 1 186 ? -12.162 -6.523 23.060 1.00 94.88 186 ALA A CA 1
ATOM 1461 C C . ALA A 1 186 ? -12.301 -7.508 24.228 1.00 94.88 186 ALA A C 1
ATOM 1463 O O . ALA A 1 186 ? -13.342 -7.522 24.884 1.00 94.88 186 ALA A O 1
ATOM 1464 N N . LYS A 1 187 ? -11.241 -8.261 24.560 1.00 93.94 187 LYS A N 1
ATOM 1465 C CA . LYS A 1 187 ? -11.225 -9.130 25.752 1.00 93.94 187 LYS A CA 1
ATOM 1466 C C . LYS A 1 187 ? -11.302 -8.306 27.035 1.00 93.94 187 LYS A C 1
ATOM 1468 O O . LYS A 1 187 ? -12.109 -8.596 27.911 1.00 93.94 187 LYS A O 1
ATOM 1473 N N . THR A 1 188 ? -10.519 -7.228 27.117 1.00 96.75 188 THR A N 1
ATOM 1474 C CA . THR A 1 188 ? -10.589 -6.305 28.258 1.00 96.75 188 THR A CA 1
ATOM 1475 C C . THR A 1 188 ? -11.968 -5.650 28.365 1.00 96.75 188 THR A C 1
ATOM 1477 O O . THR A 1 188 ? -12.508 -5.526 29.461 1.00 96.75 188 THR A O 1
ATOM 1480 N N . ALA A 1 189 ? -12.568 -5.239 27.246 1.00 97.12 189 ALA A N 1
ATOM 1481 C CA . ALA A 1 189 ? -13.907 -4.658 27.216 1.00 97.12 189 ALA A CA 1
ATOM 1482 C C . ALA A 1 189 ? -14.967 -5.640 27.744 1.00 97.12 189 ALA A C 1
ATOM 1484 O O . ALA A 1 189 ? -15.814 -5.242 28.543 1.00 97.12 189 ALA A O 1
ATOM 1485 N N . GLU A 1 190 ? -14.882 -6.920 27.372 1.00 96.25 190 GLU A N 1
ATOM 1486 C CA . GLU A 1 190 ? -15.769 -7.976 27.867 1.00 96.25 190 GLU A CA 1
ATOM 1487 C C . GLU A 1 190 ? -15.700 -8.126 29.394 1.00 96.25 190 GLU A C 1
ATOM 1489 O O . GLU A 1 190 ? -16.730 -8.117 30.074 1.00 96.25 190 GLU A O 1
ATOM 1494 N N . GLU A 1 191 ? -14.490 -8.225 29.949 1.00 96.88 191 GLU A N 1
ATOM 1495 C CA . GLU A 1 191 ? -14.272 -8.329 31.398 1.00 96.88 191 GLU A CA 1
ATOM 1496 C C . GLU A 1 191 ? -14.863 -7.126 32.141 1.00 96.88 191 GLU A C 1
ATOM 1498 O O . GLU A 1 191 ? -15.499 -7.277 33.188 1.00 96.88 191 GLU A O 1
ATOM 1503 N N . ARG A 1 192 ? -14.709 -5.923 31.574 1.00 97.38 192 ARG A N 1
ATOM 1504 C CA . ARG A 1 192 ? -15.260 -4.696 32.158 1.00 97.38 192 ARG A CA 1
ATOM 1505 C C . ARG A 1 192 ? -16.781 -4.650 32.106 1.00 97.38 192 ARG A C 1
ATOM 1507 O O . ARG A 1 192 ? -17.386 -4.254 33.099 1.00 97.38 192 ARG A O 1
ATOM 1514 N N . ILE A 1 193 ? -17.407 -5.075 31.007 1.00 96.19 193 ILE A N 1
ATOM 1515 C CA . ILE A 1 193 ? -18.874 -5.164 30.917 1.00 96.19 193 ILE A CA 1
ATOM 1516 C C . ILE A 1 193 ? -19.412 -6.096 32.009 1.00 96.19 193 ILE A C 1
ATOM 1518 O O . ILE A 1 193 ? -20.319 -5.699 32.743 1.00 96.19 193 ILE A O 1
ATOM 1522 N N . LYS A 1 194 ? -18.800 -7.277 32.186 1.00 95.19 194 LYS A N 1
ATOM 1523 C CA . LYS A 1 194 ? -19.179 -8.232 33.243 1.00 95.19 194 LYS A CA 1
ATOM 1524 C C . LYS A 1 194 ? -19.025 -7.628 34.641 1.00 95.19 194 LYS A C 1
ATOM 1526 O O . LYS A 1 194 ? -19.945 -7.719 35.447 1.00 95.19 194 LYS A O 1
ATOM 1531 N N . ALA A 1 195 ? -17.902 -6.961 34.916 1.00 96.38 195 ALA A N 1
ATOM 1532 C CA . ALA A 1 195 ? -17.652 -6.317 36.210 1.00 96.38 195 ALA A CA 1
ATOM 1533 C C . ALA A 1 195 ? -18.650 -5.188 36.530 1.00 96.38 195 ALA A C 1
ATOM 1535 O O . ALA A 1 195 ? -18.942 -4.922 37.695 1.00 96.38 195 ALA A O 1
ATOM 1536 N N . LEU A 1 196 ? -19.190 -4.526 35.503 1.00 94.50 196 LEU A N 1
ATOM 1537 C CA . LEU A 1 196 ? -20.207 -3.484 35.645 1.00 94.50 196 LEU A CA 1
ATOM 1538 C C . LEU A 1 196 ? -21.642 -4.029 35.716 1.00 94.50 196 LEU A C 1
ATOM 1540 O O . LEU A 1 196 ? -22.565 -3.234 35.902 1.00 94.50 196 LEU A O 1
ATOM 1544 N N . GLY A 1 197 ? -21.830 -5.349 35.601 1.00 92.12 197 GLY A N 1
ATOM 1545 C CA . GLY A 1 197 ? -23.142 -6.000 35.586 1.00 92.12 197 GLY A CA 1
ATOM 1546 C C . GLY A 1 197 ? -23.914 -5.804 34.278 1.00 92.12 197 GLY A C 1
ATOM 1547 O O . GLY A 1 197 ? -25.137 -5.909 34.275 1.00 92.12 197 GLY A O 1
ATOM 1548 N N . GLY A 1 198 ? -23.223 -5.464 33.186 1.00 87.38 198 GLY A N 1
ATOM 1549 C CA . GLY A 1 198 ? -23.820 -5.343 31.859 1.00 87.38 198 GLY A CA 1
ATOM 1550 C C . GLY A 1 198 ? -23.911 -6.684 31.133 1.00 87.38 198 GLY A C 1
ATOM 1551 O O . GLY A 1 198 ? -23.151 -7.613 31.412 1.00 87.38 198 GLY A O 1
ATOM 1552 N N . GLU A 1 199 ? -24.820 -6.771 30.166 1.00 84.81 199 GLU A N 1
ATOM 1553 C CA . GLU A 1 199 ? -24.914 -7.921 29.269 1.00 84.81 199 GLU A CA 1
ATOM 1554 C C . GLU A 1 199 ? -23.836 -7.832 28.182 1.00 84.81 199 GLU A C 1
ATOM 1556 O O . GLU A 1 199 ? -23.634 -6.787 27.557 1.00 84.81 199 GLU A O 1
ATOM 1561 N N . VAL A 1 200 ? -23.112 -8.931 27.977 1.00 80.31 200 VAL A N 1
ATOM 1562 C CA . VAL A 1 200 ? -22.058 -9.010 26.965 1.00 80.31 200 VAL A CA 1
ATOM 1563 C C . VAL A 1 200 ? -22.714 -9.180 25.593 1.00 80.31 200 VAL A C 1
ATOM 1565 O O . VAL A 1 200 ? -23.448 -10.152 25.406 1.00 80.31 200 VAL A O 1
ATOM 1568 N N . PRO A 1 201 ? -22.463 -8.286 24.618 1.00 79.06 201 PRO A N 1
ATOM 1569 C CA . PRO A 1 201 ? -23.036 -8.440 23.289 1.00 79.06 201 PRO A CA 1
ATOM 1570 C C . PRO A 1 201 ? -22.544 -9.747 22.661 1.00 79.06 201 PRO A C 1
ATOM 1572 O O . PRO A 1 201 ? -21.349 -10.052 22.689 1.00 79.06 201 PRO A O 1
ATOM 1575 N N . ALA A 1 202 ? -23.473 -10.522 22.095 1.00 73.06 202 ALA A N 1
ATOM 1576 C CA . ALA A 1 202 ? -23.153 -11.785 21.446 1.00 73.06 202 ALA A CA 1
ATOM 1577 C C . ALA A 1 202 ? -22.074 -11.564 20.380 1.00 73.06 202 ALA A C 1
ATOM 1579 O O . ALA A 1 202 ? -22.223 -10.718 19.491 1.00 73.06 202 ALA A O 1
ATOM 1580 N N . LYS A 1 203 ? -20.983 -12.333 20.473 1.00 63.69 203 LYS A N 1
ATOM 1581 C CA . LYS A 1 203 ? -19.907 -12.315 19.485 1.00 63.69 203 LYS A CA 1
ATOM 1582 C C . LYS A 1 203 ? -20.540 -12.598 18.125 1.00 63.69 203 LYS A C 1
ATOM 1584 O O . LYS A 1 203 ? -21.042 -13.696 17.899 1.00 63.69 203 LYS A O 1
ATOM 1589 N N . ARG A 1 204 ? -20.559 -11.608 17.224 1.00 58.62 204 ARG A N 1
ATOM 1590 C CA . ARG A 1 204 ? -20.926 -11.863 15.829 1.00 58.62 204 ARG A CA 1
ATOM 1591 C C . ARG A 1 204 ? -19.869 -12.813 15.299 1.00 58.62 204 ARG A C 1
ATOM 1593 O O . ARG A 1 204 ? -18.743 -12.393 15.055 1.00 58.62 204 ARG A O 1
ATOM 1600 N N . GLU A 1 205 ? -20.217 -14.090 15.185 1.00 48.38 205 GLU A N 1
ATOM 1601 C CA . GLU A 1 205 ? -19.397 -15.060 14.480 1.00 48.38 205 GLU A CA 1
ATOM 1602 C C . GLU A 1 205 ? -19.185 -14.508 13.075 1.00 48.38 205 GLU A C 1
ATOM 1604 O O . GLU A 1 205 ? -20.079 -14.503 12.224 1.00 48.38 205 GLU A O 1
ATOM 1609 N N . THR A 1 206 ? -17.998 -13.961 12.844 1.00 49.00 206 THR A N 1
ATOM 1610 C CA . THR A 1 206 ? -17.514 -13.686 11.509 1.00 49.00 206 THR A CA 1
ATOM 1611 C C . THR A 1 206 ? -17.451 -15.046 10.834 1.00 49.00 206 THR A C 1
ATOM 1613 O O . THR A 1 206 ? -16.510 -15.810 11.023 1.00 49.00 206 THR A O 1
ATOM 1616 N N . LYS A 1 207 ? -18.497 -15.381 10.068 1.00 43.84 207 LYS A N 1
ATOM 1617 C CA . LYS A 1 207 ? -18.455 -16.424 9.044 1.00 43.84 207 LYS A CA 1
ATOM 1618 C C . LYS A 1 207 ? -17.315 -16.058 8.094 1.00 43.84 207 LYS A C 1
ATOM 1620 O O . LYS A 1 207 ? -17.519 -15.411 7.068 1.00 43.84 207 LYS A O 1
ATOM 1625 N N . ALA A 1 208 ? -16.100 -16.452 8.459 1.00 46.03 208 ALA A N 1
ATOM 1626 C CA . ALA A 1 208 ? -15.024 -16.691 7.530 1.00 46.03 208 ALA A CA 1
ATOM 1627 C C . ALA A 1 208 ? -15.554 -17.794 6.620 1.00 46.03 208 ALA A C 1
ATOM 1629 O O . ALA A 1 208 ? -15.590 -18.969 6.981 1.00 46.03 208 ALA A O 1
ATOM 1630 N N . LYS A 1 209 ? -16.108 -17.370 5.484 1.00 46.28 209 LYS A N 1
ATOM 1631 C CA . LYS A 1 209 ? -16.515 -18.244 4.399 1.00 46.28 209 LYS A CA 1
ATOM 1632 C C . LYS A 1 209 ? -15.238 -18.954 3.955 1.00 46.28 209 LYS A C 1
ATOM 1634 O O . LYS A 1 209 ? -14.414 -18.393 3.241 1.00 46.28 209 LYS A O 1
ATOM 1639 N N . ALA A 1 210 ? -15.034 -20.147 4.498 1.00 43.34 210 ALA A N 1
ATOM 1640 C CA . ALA A 1 210 ? -14.162 -21.135 3.920 1.00 43.34 210 ALA A CA 1
ATOM 1641 C C . ALA A 1 210 ? -14.759 -21.449 2.547 1.00 43.34 210 ALA A C 1
ATOM 1643 O O . ALA A 1 210 ? -15.790 -22.116 2.451 1.00 43.34 210 ALA A O 1
ATOM 1644 N N . ASP A 1 211 ? -14.143 -20.921 1.491 1.00 45.34 211 ASP A N 1
ATOM 1645 C CA . ASP A 1 211 ? -14.283 -21.466 0.145 1.00 45.34 211 ASP A CA 1
ATOM 1646 C C . ASP A 1 211 ? -13.610 -22.843 0.147 1.00 45.34 211 ASP A C 1
ATOM 1648 O O . ASP A 1 211 ? -12.495 -23.043 -0.326 1.00 45.34 211 ASP A O 1
ATOM 1652 N N . THR A 1 212 ? -14.280 -23.812 0.763 1.00 45.47 212 THR A N 1
ATOM 1653 C CA . THR A 1 212 ? -14.046 -25.225 0.515 1.00 45.47 212 THR A CA 1
ATOM 1654 C C . THR A 1 212 ? -14.996 -25.605 -0.607 1.00 45.47 212 THR A C 1
ATOM 1656 O O . THR A 1 212 ? -16.103 -26.080 -0.368 1.00 45.47 212 THR A O 1
ATOM 1659 N N . SER A 1 213 ? -14.580 -25.343 -1.848 1.00 44.91 213 SER A N 1
ATOM 1660 C CA . SER A 1 213 ? -15.160 -26.028 -3.001 1.00 44.91 213 SER A CA 1
ATOM 1661 C C . SER A 1 213 ? -14.985 -27.533 -2.781 1.00 44.91 213 SER A C 1
ATOM 1663 O O . SER A 1 213 ? -13.843 -27.985 -2.647 1.00 44.91 213 SER A O 1
ATOM 1665 N N . PRO A 1 214 ? -16.061 -28.334 -2.733 1.00 50.31 214 PRO A N 1
ATOM 1666 C CA . PRO A 1 214 ? -15.913 -29.771 -2.773 1.00 50.31 214 PRO A CA 1
ATOM 1667 C C . PRO A 1 214 ? -15.466 -30.164 -4.182 1.00 50.31 214 PRO A C 1
ATOM 1669 O O . PRO A 1 214 ? -16.215 -30.081 -5.152 1.00 50.31 214 PRO A O 1
ATOM 1672 N N . SER A 1 215 ? -14.207 -30.588 -4.264 1.00 57.62 215 SER A N 1
ATOM 1673 C CA . SER A 1 215 ? -13.705 -31.468 -5.311 1.00 57.62 215 SER A CA 1
ATOM 1674 C C . SER A 1 215 ? -14.425 -32.814 -5.198 1.00 57.62 215 SER A C 1
ATOM 1676 O O . SER A 1 215 ? -14.217 -33.556 -4.241 1.00 57.62 215 SER A O 1
ATOM 1678 N N . ALA A 1 216 ? -15.308 -33.094 -6.151 1.00 51.94 216 ALA A N 1
ATOM 1679 C CA . ALA A 1 216 ? -15.876 -34.402 -6.480 1.00 51.94 216 ALA A CA 1
ATOM 1680 C C . ALA A 1 216 ? -16.593 -34.228 -7.833 1.00 51.94 216 ALA A C 1
ATOM 1682 O O . ALA A 1 216 ? -17.213 -33.201 -8.065 1.00 51.94 216 ALA A O 1
ATOM 1683 N N . SER A 1 217 ? -16.620 -35.148 -8.785 1.00 47.56 217 SER A N 1
ATOM 1684 C CA . SER A 1 217 ? -16.133 -36.516 -8.871 1.00 47.56 217 SER A CA 1
ATOM 1685 C C . SER A 1 217 ? -16.438 -36.960 -10.308 1.00 47.56 217 SER A C 1
ATOM 1687 O O . SER A 1 217 ? -17.570 -36.832 -10.764 1.00 47.56 217 SER A O 1
ATOM 1689 N N . THR A 1 218 ? -15.435 -37.499 -10.993 1.00 54.84 218 THR A N 1
ATOM 1690 C CA . THR A 1 218 ? -15.513 -38.760 -11.747 1.00 54.84 218 THR A CA 1
ATOM 1691 C C . THR A 1 218 ? -16.828 -39.077 -12.482 1.00 54.84 218 THR A C 1
ATOM 1693 O O . THR A 1 218 ? -17.669 -39.833 -11.999 1.00 54.84 218 THR A O 1
ATOM 1696 N N . GLY A 1 219 ? -16.951 -38.595 -13.720 1.00 51.66 219 GLY A N 1
ATOM 1697 C CA . GLY A 1 219 ? -17.870 -39.145 -14.720 1.00 51.66 219 GLY A CA 1
ATOM 1698 C C . GLY A 1 219 ? -17.220 -40.314 -15.458 1.00 51.66 219 GLY A C 1
ATOM 1699 O O . GLY A 1 219 ? -16.537 -40.130 -16.460 1.00 51.66 219 GLY A O 1
ATOM 1700 N N . LYS A 1 220 ? -17.397 -41.517 -14.913 1.00 61.16 220 LYS A N 1
ATOM 1701 C CA . LYS A 1 220 ? -16.968 -42.802 -15.471 1.00 61.16 220 LYS A CA 1
ATOM 1702 C C . LYS A 1 220 ? -17.801 -43.136 -16.719 1.00 61.16 220 LYS A C 1
ATOM 1704 O O . LYS A 1 220 ? -19.025 -43.164 -16.653 1.00 61.16 220 LYS A O 1
ATOM 1709 N N . SER A 1 221 ? -17.115 -43.425 -17.823 1.00 51.69 221 SER A N 1
ATOM 1710 C CA . SER A 1 221 ? -17.657 -44.092 -19.016 1.00 51.69 221 SER A CA 1
ATOM 1711 C C . SER A 1 221 ? -18.311 -45.433 -18.641 1.00 51.69 221 SER A C 1
ATOM 1713 O O . SER A 1 221 ? -17.804 -46.122 -17.746 1.00 51.69 221 SER A O 1
ATOM 1715 N N . PRO A 1 222 ? -19.410 -45.836 -19.303 1.00 69.81 222 PRO A N 1
ATOM 1716 C CA . PRO A 1 222 ? -19.287 -47.091 -20.046 1.00 69.81 222 PRO A CA 1
ATOM 1717 C C . PRO A 1 222 ? -20.107 -47.189 -21.348 1.00 69.81 222 PRO A C 1
ATOM 1719 O O . PRO A 1 222 ? -21.279 -46.823 -21.383 1.00 69.81 222 PRO A O 1
ATOM 1722 N N . ARG A 1 223 ? -19.470 -47.897 -22.294 1.00 59.19 223 ARG A N 1
ATOM 1723 C CA . ARG A 1 223 ? -19.953 -48.581 -23.511 1.00 59.19 223 ARG A CA 1
ATOM 1724 C C . ARG A 1 223 ? -20.179 -47.744 -24.762 1.00 59.19 223 ARG A C 1
ATOM 1726 O O . ARG A 1 223 ? -21.156 -46.977 -24.818 1.00 59.19 223 ARG A O 1
#

Foldseek 3Di:
DDDDDDDDPPDPPPPDDADPLLAADPPDDDDAFFWFFFFDADPVVRDTFKFKKFLDPVLLLQLLQCVVVVPVVSNVVSVVVPRIDIGGGRFIWGWHDWADDDVPRPHATKTWIATCDDPRHRGTIIGHPNRGRHGDPPSPRDPVRLQVVLVVLLVVLVVCVVVVVLVVSLVSLLCSCAVPVPDPSNVVSQVSCVVSVHDRPPRPPPPPPPPPDDDDDDPDDDD

Sequence (223 aa):
MKRLIFAVLAIPCVALAIDPQLMPDPLYEPKIGDLCVIGFFDTQSKTCSDVEAWKDESTYQEYWKALLGNDETKRKAIEASGRMIEIKAGTRAELLKQQTYPVRDPRPDAANLRPNHGPYKNQSIWIARSDILRKAENSRPTTEATNARAVSLLKSGQNLEKRGKKASAIESYGRVMTDFPDTPEAKTAEERIKALGGEVPAKRETKAKADTSPSASTGKSPR